Protein AF-A0ABD0RKB7-F1 (afdb_monomer_lite)

Radius of gyration: 65.82 Å; chains: 1; bounding box: 153×35×179 Å

pLDDT: mean 81.74, std 15.65, range [35.5, 97.81]

InterPro domains:
  IPR006703 AIG1-type guanine nucleotide-binding (G) domain [PF04548] (2-169)
  IPR006703 AIG1-type guanine nucleotide-binding (G) domain [PS51720] (1-165)
  IPR027417 P-loop containing nucleoside triphosphate hydrolase [G3DSA:3.40.50.300] (1-215)
  IPR027417 P-loop containing nucleoside triphosphate hydrolase [SSF52540] (2-176)
  IPR045058 GTPase GIMA/IAN/Toc [PTHR10903] (2-260)

Foldseek 3Di:
DAWPDQAWDWDWDDQPNDIDIDIDATLLPHPVDDPVSSLVRLVVSPVSQPQAALADELEDEPDDDDPSSLCVVVVCCLQLNLCNLLRYAYEYEPCVPDPDDVVVCQVVHDVSSVVSCVSSVVHYAYDYPVDPDSVSVVVNVVSSVVSCVVPVHRHSGPVSNVVSVVVNVVVVVVVVVVVVVVVVVVVVVVVVVVVVVVVVVVVVVVVVVVVVVVVVVVVVVVVVVVVVVVVVVVVVVVVVCVVPDPPPPPPPVVVVVVVVVVVVVVVVVVVVPDDDDDDDDPDDDDDDD

Secondary structure (DSSP, 8-state):
---S--S-EEEEEEETTEEEEEEE---TT-TTS-HHHHHHHHHHHHHHTTT--S-EEEEEESSSPPHHHHHHHHHHHHHH-GGGGGGEEEEEE-GGG-SS-HHHHHHHS-HHHHHHHHHTTT-EEEE-TTS--HHHHHHHHHHHHHHHHHTS-SS--HHHHHHHHHHHHHHHHHHHHHHHHHHHHHHHHHHHHHHHHHHHHHHHHHHHHHHHHHHHHHHHHHHHHHHHHHHHHHHHHHHHHHHTSPP----HHHHHHHHHHHHHHHHHHHHTTSS---SS---S-----

Structure (mmCIF, N/CA/C/O backbone):
data_AF-A0ABD0RKB7-F1
#
_entry.id   AF-A0ABD0RKB7-F1
#
loop_
_atom_site.group_PDB
_atom_site.id
_atom_site.type_symbol
_atom_site.label_atom_id
_atom_site.label_alt_id
_atom_site.label_comp_id
_atom_site.label_asym_id
_atom_site.label_entity_id
_atom_site.label_seq_id
_atom_site.pdbx_PDB_ins_code
_atom_site.Cartn_x
_atom_site.Cartn_y
_atom_site.Cartn_z
_atom_site.occupancy
_atom_site.B_iso_or_equiv
_atom_site.auth_seq_id
_atom_site.auth_comp_id
_atom_site.auth_asym_id
_atom_site.auth_atom_id
_atom_site.pdbx_PDB_model_num
ATOM 1 N N . MET A 1 1 ? 5.260 -14.186 -0.889 1.00 51.53 1 MET A N 1
ATOM 2 C CA . MET A 1 1 ? 6.125 -15.085 -1.712 1.00 51.53 1 MET A CA 1
ATOM 3 C C . MET A 1 1 ? 7.606 -14.846 -1.348 1.00 51.53 1 MET A C 1
ATOM 5 O O . MET A 1 1 ? 7.874 -13.798 -0.784 1.00 51.53 1 MET A O 1
ATOM 9 N N . LYS A 1 2 ? 8.577 -15.749 -1.605 1.00 59.69 2 LYS A N 1
ATOM 10 C CA . LYS A 1 2 ? 10.018 -15.445 -1.377 1.00 59.69 2 LYS A CA 1
ATOM 11 C C . LYS A 1 2 ? 10.639 -14.864 -2.651 1.00 59.69 2 LYS A C 1
ATOM 13 O O . LYS A 1 2 ? 10.645 -15.552 -3.669 1.00 59.69 2 LYS A O 1
ATOM 18 N N . SER A 1 3 ? 11.182 -13.649 -2.587 1.00 68.88 3 SER A N 1
ATOM 19 C CA . SER A 1 3 ? 11.921 -13.037 -3.697 1.00 68.88 3 SER A CA 1
ATOM 20 C C . SER A 1 3 ? 13.278 -13.723 -3.885 1.00 68.88 3 SER A C 1
ATOM 22 O O . SER A 1 3 ? 13.936 -14.085 -2.904 1.00 68.88 3 SER A O 1
ATOM 24 N N . VAL A 1 4 ? 13.701 -13.900 -5.142 1.00 79.12 4 VAL A N 1
ATOM 25 C CA . VAL A 1 4 ? 15.065 -14.347 -5.485 1.00 79.12 4 VAL A CA 1
ATOM 26 C C . VAL A 1 4 ? 16.049 -13.194 -5.284 1.00 79.12 4 VAL A C 1
ATOM 28 O O . VAL A 1 4 ? 17.103 -13.382 -4.677 1.00 79.12 4 VAL A O 1
ATOM 31 N N . THR A 1 5 ? 15.675 -11.992 -5.727 1.00 79.06 5 THR A N 1
ATOM 32 C CA . THR A 1 5 ? 16.423 -10.757 -5.477 1.00 79.06 5 THR A CA 1
ATOM 33 C C . THR A 1 5 ? 16.224 -10.344 -4.020 1.00 79.06 5 THR A C 1
ATOM 35 O O . THR A 1 5 ? 15.093 -10.123 -3.585 1.00 79.06 5 THR A O 1
ATOM 38 N N . LYS A 1 6 ? 17.317 -10.280 -3.252 1.00 79.88 6 LYS A N 1
ATOM 39 C CA . LYS A 1 6 ? 17.306 -9.913 -1.822 1.00 79.88 6 LYS A CA 1
ATOM 40 C C . LYS A 1 6 ? 17.756 -8.490 -1.541 1.00 79.88 6 LYS A C 1
ATOM 42 O O . LYS A 1 6 ? 17.408 -7.949 -0.504 1.00 79.88 6 LYS A O 1
ATOM 47 N N . THR A 1 7 ? 18.483 -7.890 -2.473 1.00 83.44 7 THR A N 1
ATOM 48 C CA . THR A 1 7 ? 18.951 -6.508 -2.389 1.00 83.44 7 THR A CA 1
ATOM 49 C C . THR A 1 7 ? 18.800 -5.830 -3.739 1.00 83.44 7 THR A C 1
ATOM 51 O O . THR A 1 7 ? 18.941 -6.506 -4.758 1.00 83.44 7 THR A O 1
ATOM 54 N N . CYS A 1 8 ? 18.590 -4.515 -3.762 1.00 88.12 8 CYS A N 1
ATOM 55 C CA . CYS A 1 8 ? 18.530 -3.766 -5.017 1.00 88.12 8 CYS A CA 1
ATOM 56 C C . CYS A 1 8 ? 19.832 -3.904 -5.827 1.00 88.12 8 CYS A C 1
ATOM 58 O O . CYS A 1 8 ? 20.928 -3.814 -5.266 1.00 88.12 8 CYS A O 1
ATOM 60 N N . GLN A 1 9 ? 19.714 -4.096 -7.141 1.00 91.12 9 GLN A N 1
ATOM 61 C CA . GLN A 1 9 ? 20.838 -4.250 -8.071 1.00 91.12 9 GLN A CA 1
ATOM 62 C C . GLN A 1 9 ? 20.701 -3.257 -9.219 1.00 91.12 9 GLN A C 1
ATOM 64 O O . GLN A 1 9 ? 19.612 -3.069 -9.749 1.00 91.12 9 GLN A O 1
ATOM 69 N N . ARG A 1 10 ? 21.803 -2.617 -9.615 1.00 93.62 10 ARG A N 1
ATOM 70 C CA . ARG A 1 10 ? 21.830 -1.641 -10.709 1.00 93.62 10 ARG A CA 1
ATOM 71 C C . ARG A 1 10 ? 22.677 -2.174 -11.849 1.00 93.62 10 ARG A C 1
ATOM 73 O O . ARG A 1 10 ? 23.855 -2.441 -11.651 1.00 93.62 10 ARG A O 1
ATOM 80 N N . GLU A 1 11 ? 22.109 -2.188 -13.046 1.00 95.31 11 GLU A N 1
ATOM 81 C CA . GLU A 1 11 ? 22.819 -2.532 -14.275 1.00 95.31 11 GLU A CA 1
ATOM 82 C C . GLU A 1 11 ? 22.633 -1.444 -15.329 1.00 95.31 11 GLU A C 1
ATOM 84 O O . GLU A 1 11 ? 21.607 -0.764 -15.375 1.00 95.31 11 GLU A O 1
ATOM 89 N N . THR A 1 12 ? 23.650 -1.236 -16.165 1.00 95.38 12 THR A N 1
ATOM 90 C CA . THR A 1 12 ? 23.607 -0.254 -17.258 1.00 95.38 12 THR A CA 1
ATOM 91 C C . THR A 1 12 ? 24.026 -0.912 -18.563 1.00 95.38 12 THR A C 1
ATOM 93 O O . THR A 1 12 ? 25.028 -1.617 -18.619 1.00 95.38 12 THR A O 1
ATOM 96 N N . GLY A 1 13 ? 23.265 -0.663 -19.624 1.00 93.94 13 GLY A N 1
ATOM 97 C CA . GLY A 1 13 ? 23.516 -1.204 -20.955 1.00 93.94 13 GLY A CA 1
ATOM 98 C C . GLY A 1 13 ? 23.088 -0.243 -22.055 1.00 93.94 13 GLY A C 1
ATOM 99 O O . GLY A 1 13 ? 22.546 0.828 -21.789 1.00 93.94 13 GLY A O 1
ATOM 100 N N . ASP A 1 14 ? 23.332 -0.637 -23.301 1.00 93.88 14 ASP A N 1
ATOM 101 C CA . ASP A 1 14 ? 22.814 0.057 -24.477 1.00 93.88 14 ASP A CA 1
ATOM 102 C C . ASP A 1 14 ? 21.564 -0.656 -24.997 1.00 93.88 14 ASP A C 1
ATOM 104 O O . ASP A 1 14 ? 21.570 -1.869 -25.224 1.00 93.88 14 ASP A O 1
ATOM 108 N N . ALA A 1 15 ? 20.497 0.109 -25.204 1.00 89.56 15 ALA A N 1
ATOM 109 C CA . ALA A 1 15 ? 19.300 -0.344 -25.885 1.00 89.56 15 ALA A CA 1
ATOM 110 C C . ALA A 1 15 ? 19.009 0.606 -27.048 1.00 89.56 15 ALA A C 1
ATOM 112 O O . ALA A 1 15 ? 18.549 1.728 -26.854 1.00 89.56 15 ALA A O 1
ATOM 113 N N . CYS A 1 16 ? 19.255 0.134 -28.270 1.00 86.75 16 CYS A N 1
ATOM 114 C CA . CYS A 1 16 ? 19.001 0.887 -29.503 1.00 86.75 16 CYS A CA 1
ATOM 115 C C . CYS A 1 16 ? 19.793 2.205 -29.594 1.00 86.75 16 CYS A C 1
ATOM 117 O O . CYS A 1 16 ? 19.253 3.217 -30.038 1.00 86.75 16 CYS A O 1
ATOM 119 N N . GLY A 1 17 ? 21.064 2.202 -29.172 1.00 89.19 17 GLY A N 1
ATOM 120 C CA . GLY A 1 17 ? 21.922 3.392 -29.180 1.00 89.19 17 GLY A CA 1
ATOM 121 C C . GLY A 1 17 ? 21.631 4.376 -28.044 1.00 89.19 17 GLY A C 1
ATOM 122 O O . GLY A 1 17 ? 22.136 5.500 -28.060 1.00 89.19 17 GLY A O 1
ATOM 123 N N . ARG A 1 18 ? 20.787 3.984 -27.081 1.00 90.81 18 ARG A N 1
ATOM 124 C CA . ARG A 1 18 ? 20.470 4.750 -25.878 1.00 90.81 18 ARG A CA 1
ATOM 125 C C . ARG A 1 18 ? 21.034 4.030 -24.649 1.00 90.81 18 ARG A C 1
ATOM 127 O O . ARG A 1 18 ? 20.661 2.879 -24.411 1.00 90.81 18 ARG A O 1
ATOM 134 N N . PRO A 1 19 ? 21.833 4.710 -23.810 1.00 94.19 19 PRO A N 1
ATOM 135 C CA . PRO A 1 19 ? 22.193 4.203 -22.493 1.00 94.19 19 PRO A CA 1
ATOM 136 C C . PRO A 1 19 ? 20.946 4.057 -21.616 1.00 94.19 19 PRO A C 1
ATOM 138 O O . PRO A 1 19 ? 20.188 5.012 -21.431 1.00 94.19 19 PRO A O 1
ATOM 141 N N . VAL A 1 20 ? 20.740 2.865 -21.068 1.00 94.94 20 VAL A N 1
ATOM 142 C CA . VAL A 1 20 ? 19.639 2.540 -20.162 1.00 94.94 20 VAL A CA 1
ATOM 143 C C . VAL A 1 20 ? 20.221 1.971 -18.880 1.00 94.94 20 VAL A C 1
ATOM 145 O O . VAL A 1 20 ? 21.045 1.059 -18.912 1.00 94.94 20 VAL A O 1
ATOM 148 N N . THR A 1 21 ? 19.763 2.500 -17.751 1.00 95.38 21 THR A N 1
ATOM 149 C CA . THR A 1 21 ? 20.036 1.949 -16.425 1.00 95.38 21 THR A CA 1
ATOM 150 C C . THR A 1 21 ? 18.758 1.323 -15.890 1.00 95.38 21 THR A C 1
ATOM 152 O O . THR A 1 21 ? 17.705 1.959 -15.912 1.00 95.38 21 THR A O 1
ATOM 155 N N . VAL A 1 22 ? 18.858 0.090 -15.405 1.00 95.25 22 VAL A N 1
ATOM 156 C CA . VAL A 1 22 ? 17.767 -0.628 -14.745 1.00 95.25 22 VAL A CA 1
ATOM 157 C C . VAL A 1 22 ? 18.183 -0.891 -13.306 1.00 95.25 22 VAL A C 1
ATOM 159 O O . VAL A 1 22 ? 19.307 -1.326 -13.053 1.00 95.25 22 VAL A O 1
ATOM 162 N N . VAL A 1 23 ? 17.278 -0.604 -12.374 1.00 93.19 23 VAL A N 1
ATOM 163 C CA . VAL A 1 23 ? 17.422 -0.970 -10.966 1.00 93.19 23 VAL A CA 1
ATOM 164 C C . VAL A 1 23 ? 16.410 -2.074 -10.685 1.00 93.19 23 VAL A C 1
ATOM 166 O O . VAL A 1 23 ? 15.208 -1.826 -10.731 1.00 93.19 23 VAL A O 1
ATOM 169 N N . ASP A 1 24 ? 16.901 -3.290 -10.459 1.00 91.19 24 ASP A N 1
ATOM 170 C CA . ASP A 1 24 ? 16.088 -4.415 -10.000 1.00 91.19 24 ASP A CA 1
ATOM 171 C C . ASP A 1 24 ? 15.918 -4.318 -8.485 1.00 91.19 24 ASP A C 1
ATOM 173 O O . ASP A 1 24 ? 16.889 -4.065 -7.764 1.00 91.19 24 ASP A O 1
ATOM 177 N N . THR A 1 25 ? 14.693 -4.497 -8.000 1.00 84.88 25 THR A N 1
ATOM 178 C CA . THR A 1 25 ? 14.357 -4.376 -6.580 1.00 84.88 25 THR A CA 1
ATOM 179 C C . THR A 1 25 ? 13.935 -5.729 -6.011 1.00 84.88 25 THR A C 1
ATOM 181 O O . THR A 1 25 ? 13.360 -6.562 -6.713 1.00 84.88 25 THR A O 1
ATOM 184 N N . PRO A 1 26 ? 14.189 -5.988 -4.719 1.00 79.88 26 PRO A N 1
ATOM 185 C CA . PRO A 1 26 ? 13.561 -7.103 -4.028 1.00 79.88 26 PRO A CA 1
ATOM 186 C C . PRO A 1 26 ? 12.040 -6.988 -4.108 1.00 79.88 26 PRO A C 1
ATOM 188 O O . PRO A 1 26 ? 11.493 -5.884 -4.166 1.00 79.88 26 PRO A O 1
ATOM 191 N N . GLY A 1 27 ? 11.345 -8.125 -4.059 1.00 71.31 27 GLY A N 1
ATOM 192 C CA . GLY A 1 27 ? 9.893 -8.121 -3.945 1.00 71.31 27 GLY A CA 1
ATOM 193 C C . GLY A 1 27 ? 9.456 -7.285 -2.742 1.00 71.31 27 GLY A C 1
ATOM 194 O O . GLY A 1 27 ? 9.750 -7.635 -1.603 1.00 71.31 27 GLY A O 1
ATOM 195 N N . LEU A 1 28 ? 8.729 -6.198 -2.995 1.00 63.41 28 LEU A N 1
ATOM 196 C CA . LEU A 1 28 ? 8.202 -5.312 -1.954 1.00 63.41 28 LEU A CA 1
ATOM 197 C C . LEU A 1 28 ? 7.211 -6.034 -1.003 1.00 63.41 28 LEU A C 1
ATOM 199 O O . LEU A 1 28 ? 6.997 -5.577 0.115 1.00 63.41 28 LEU A O 1
ATOM 203 N N . PHE A 1 29 ? 6.665 -7.182 -1.433 1.00 57.22 29 PHE A N 1
ATOM 204 C CA . PHE A 1 29 ? 5.821 -8.117 -0.662 1.00 57.22 29 PHE A CA 1
ATOM 205 C C . PHE A 1 29 ? 6.573 -9.371 -0.208 1.00 57.22 29 PHE A C 1
ATOM 207 O O . PHE A 1 29 ? 5.961 -10.403 0.087 1.00 57.22 29 PHE A O 1
ATOM 214 N N . ASP A 1 30 ? 7.908 -9.343 -0.194 1.00 63.66 30 ASP A N 1
ATOM 215 C CA . ASP A 1 30 ? 8.660 -10.464 0.348 1.00 63.66 30 ASP A CA 1
ATOM 216 C C . ASP A 1 30 ? 8.417 -10.543 1.859 1.00 63.66 30 ASP A C 1
ATOM 218 O O . ASP A 1 30 ? 9.038 -9.848 2.656 1.00 63.66 30 ASP A O 1
ATOM 222 N N . THR A 1 31 ? 7.522 -11.447 2.256 1.00 58.81 31 THR A N 1
ATOM 223 C CA . THR A 1 31 ? 7.177 -11.740 3.653 1.00 58.81 31 THR A CA 1
ATOM 224 C C . THR A 1 31 ? 8.365 -12.249 4.476 1.00 58.81 31 THR A C 1
ATOM 226 O O . THR A 1 31 ? 8.208 -12.524 5.662 1.00 58.81 31 THR A O 1
ATOM 229 N N . SER A 1 32 ? 9.530 -12.474 3.854 1.00 62.69 32 SER A N 1
ATOM 230 C CA . SER A 1 32 ? 10.777 -12.779 4.560 1.00 62.69 32 SER A CA 1
ATOM 231 C C . SER A 1 32 ? 11.575 -11.550 4.999 1.00 62.69 32 SER A C 1
ATOM 233 O O . SER A 1 32 ? 12.551 -11.747 5.717 1.00 62.69 32 SER A O 1
ATOM 235 N N . LEU A 1 33 ? 11.174 -10.334 4.606 1.00 64.81 33 LEU A N 1
ATOM 236 C CA . LEU A 1 33 ? 11.809 -9.082 5.023 1.00 64.81 33 LEU A CA 1
ATOM 237 C C . LEU A 1 33 ? 11.025 -8.409 6.158 1.00 64.81 33 LEU A C 1
ATOM 239 O O . LEU A 1 33 ? 9.792 -8.383 6.145 1.00 64.81 33 LEU A O 1
ATOM 243 N N . SER A 1 34 ? 11.735 -7.846 7.136 1.00 72.19 34 SER A N 1
ATOM 244 C CA . SER A 1 34 ? 11.151 -6.969 8.156 1.00 72.19 34 SER A CA 1
ATOM 245 C C . SER A 1 34 ? 10.783 -5.602 7.565 1.00 72.19 34 SER A C 1
ATOM 247 O O . SER A 1 34 ? 11.262 -5.210 6.498 1.00 72.19 34 SER A O 1
ATOM 249 N N . ASN A 1 35 ? 9.958 -4.829 8.278 1.00 69.81 35 ASN A N 1
ATOM 250 C CA . ASN A 1 35 ? 9.624 -3.464 7.861 1.00 69.81 35 ASN A CA 1
ATOM 251 C C . ASN A 1 35 ? 10.881 -2.587 7.734 1.00 69.81 35 ASN A C 1
ATOM 253 O O . ASN A 1 35 ? 10.981 -1.786 6.808 1.00 69.81 35 ASN A O 1
ATOM 257 N N . GLU A 1 36 ? 11.853 -2.750 8.632 1.00 74.50 36 GLU A N 1
ATOM 258 C CA . GLU A 1 36 ? 13.133 -2.038 8.597 1.00 74.50 36 GLU A CA 1
ATOM 259 C C . GLU A 1 36 ? 13.964 -2.422 7.369 1.00 74.50 36 GLU A C 1
ATOM 261 O O . GLU A 1 36 ? 14.534 -1.544 6.723 1.00 74.50 36 GLU A O 1
ATOM 266 N N . GLU A 1 37 ? 14.008 -3.707 7.015 1.00 76.94 37 GLU A N 1
ATOM 267 C CA . GLU A 1 37 ? 14.719 -4.186 5.825 1.00 76.94 37 GLU A CA 1
ATOM 268 C C . GLU A 1 37 ? 14.077 -3.644 4.541 1.00 76.94 37 GLU A C 1
ATOM 270 O O . GLU A 1 37 ? 14.781 -3.158 3.656 1.00 76.94 37 GLU A O 1
ATOM 275 N N . ILE A 1 38 ? 12.741 -3.620 4.468 1.00 75.00 38 ILE A N 1
ATOM 276 C CA . ILE A 1 38 ? 12.010 -3.009 3.347 1.00 75.00 38 ILE A CA 1
ATOM 277 C C . ILE A 1 38 ? 12.367 -1.521 3.218 1.00 75.00 38 ILE A C 1
ATOM 279 O O . ILE A 1 38 ? 12.662 -1.052 2.119 1.00 75.00 38 ILE A O 1
ATOM 283 N N . GLN A 1 39 ? 12.402 -0.772 4.326 1.00 74.00 39 GLN A N 1
ATOM 284 C CA . GLN A 1 39 ? 12.785 0.647 4.312 1.00 74.00 39 GLN A CA 1
ATOM 285 C C . GLN A 1 39 ? 14.237 0.859 3.857 1.00 74.00 39 GLN A C 1
ATOM 287 O O . GLN A 1 39 ? 14.514 1.793 3.104 1.00 74.00 39 GLN A O 1
ATOM 292 N N . GLN A 1 40 ? 15.166 -0.009 4.263 1.00 81.19 40 GLN A N 1
ATOM 293 C CA . GLN A 1 40 ? 16.560 0.061 3.815 1.00 81.19 40 GLN A CA 1
ATOM 294 C C . GLN A 1 40 ? 16.696 -0.195 2.310 1.00 81.19 40 GLN A C 1
ATOM 296 O O . GLN A 1 40 ? 17.437 0.519 1.632 1.00 81.19 40 GLN A O 1
ATOM 301 N N . GLU A 1 41 ? 15.969 -1.174 1.766 1.00 83.44 41 GLU A N 1
ATOM 302 C CA . GLU A 1 41 ? 15.975 -1.438 0.323 1.00 83.44 41 GLU A CA 1
ATOM 303 C C . GLU A 1 41 ? 15.341 -0.300 -0.472 1.00 83.44 41 GLU A C 1
ATOM 305 O O . GLU A 1 41 ? 15.841 0.050 -1.539 1.00 83.44 41 GLU A O 1
ATOM 310 N N . ILE A 1 42 ? 14.300 0.340 0.063 1.00 78.62 42 ILE A N 1
ATOM 311 C CA . ILE A 1 42 ? 13.728 1.553 -0.526 1.00 78.62 42 ILE A CA 1
ATOM 312 C C . ILE A 1 42 ? 14.790 2.652 -0.615 1.00 78.62 42 ILE A C 1
ATOM 314 O O . ILE A 1 42 ? 14.995 3.203 -1.696 1.00 78.62 42 ILE A O 1
ATOM 318 N N . MET A 1 43 ? 15.499 2.952 0.480 1.00 79.06 43 MET A N 1
ATOM 319 C CA . MET A 1 43 ? 16.559 3.970 0.474 1.00 79.06 43 MET A CA 1
ATOM 320 C C . MET A 1 43 ? 17.650 3.628 -0.543 1.00 79.06 43 MET A C 1
ATOM 322 O O . MET A 1 43 ? 18.032 4.476 -1.349 1.00 79.06 43 MET A O 1
ATOM 326 N N . ARG A 1 44 ? 18.079 2.362 -0.587 1.00 85.81 44 ARG A N 1
ATOM 327 C CA . ARG A 1 44 ? 19.059 1.897 -1.573 1.00 85.81 44 ARG A CA 1
ATOM 328 C C . ARG A 1 44 ? 18.553 2.052 -3.006 1.00 85.81 44 ARG A C 1
ATOM 330 O O . ARG A 1 44 ? 19.307 2.481 -3.873 1.00 85.81 44 ARG A O 1
ATOM 337 N N . CYS A 1 45 ? 17.289 1.732 -3.275 1.00 85.69 45 CYS A N 1
ATOM 338 C CA . CYS A 1 45 ? 16.681 1.914 -4.590 1.00 85.69 45 CYS A CA 1
ATOM 339 C C . CYS A 1 45 ? 16.724 3.386 -5.025 1.00 85.69 45 CYS A C 1
ATOM 341 O O . CYS A 1 45 ? 17.041 3.670 -6.181 1.00 85.69 45 CYS A O 1
ATOM 343 N N . ILE A 1 46 ? 16.441 4.318 -4.110 1.00 81.75 46 ILE A N 1
ATOM 344 C CA . ILE A 1 46 ? 16.500 5.764 -4.371 1.00 81.75 46 ILE A CA 1
ATOM 345 C C . ILE A 1 46 ? 17.932 6.179 -4.723 1.00 81.75 46 ILE A C 1
ATOM 347 O O . ILE A 1 46 ? 18.151 6.806 -5.759 1.00 81.75 46 ILE A O 1
ATOM 351 N N . GLU A 1 47 ? 18.911 5.765 -3.915 1.00 85.31 47 GLU A N 1
ATOM 352 C CA . GLU A 1 47 ? 20.331 6.057 -4.143 1.00 85.31 47 GLU A CA 1
ATOM 353 C C . GLU A 1 47 ? 20.825 5.516 -5.492 1.00 85.31 47 GLU A C 1
ATOM 355 O O . GLU A 1 47 ? 21.469 6.230 -6.263 1.00 85.31 47 GLU A O 1
ATOM 360 N N . LEU A 1 48 ? 20.483 4.265 -5.817 1.00 90.00 48 LEU A N 1
ATOM 361 C CA . LEU A 1 48 ? 20.870 3.633 -7.079 1.00 90.00 48 LEU A CA 1
ATOM 362 C C . LEU A 1 48 ? 20.206 4.288 -8.295 1.00 90.00 48 LEU A C 1
ATOM 364 O O . LEU A 1 48 ? 20.777 4.241 -9.389 1.00 90.00 48 LEU A O 1
ATOM 368 N N . SER A 1 49 ? 19.041 4.908 -8.100 1.00 87.94 49 SER A N 1
ATOM 369 C CA . SER A 1 49 ? 18.261 5.562 -9.152 1.00 87.94 49 SER A CA 1
ATOM 370 C C . SER A 1 49 ? 18.633 7.030 -9.375 1.00 87.94 49 SER A C 1
ATOM 372 O O . SER A 1 49 ? 18.075 7.641 -10.284 1.00 87.94 49 SER A O 1
ATOM 374 N N . ALA A 1 50 ? 19.550 7.611 -8.591 1.00 86.19 50 ALA A N 1
ATOM 375 C CA . ALA A 1 50 ? 19.921 9.025 -8.686 1.00 86.19 50 ALA A CA 1
ATOM 376 C C . ALA A 1 50 ? 20.350 9.435 -10.118 1.00 86.19 50 ALA A C 1
ATOM 378 O O . ALA A 1 50 ? 21.098 8.695 -10.771 1.00 86.19 50 ALA A O 1
ATOM 379 N N . PRO A 1 51 ? 19.914 10.610 -10.629 1.00 87.62 51 PRO A N 1
ATOM 380 C CA . PRO A 1 51 ? 19.167 11.686 -9.948 1.00 87.62 51 PRO A CA 1
ATOM 381 C C . PRO A 1 51 ? 17.653 11.429 -9.797 1.00 87.62 51 PRO A C 1
ATOM 383 O O . PRO A 1 51 ? 16.920 12.284 -9.302 1.00 87.62 51 PRO A O 1
ATOM 386 N N . GLY A 1 52 ? 17.181 10.277 -10.268 1.00 88.75 52 GLY A N 1
ATOM 387 C CA . GLY A 1 52 ? 15.804 9.829 -10.161 1.00 88.75 52 GLY A CA 1
ATOM 388 C C . GLY A 1 52 ? 15.387 8.933 -11.332 1.00 88.75 52 GLY A C 1
ATOM 389 O O . GLY A 1 52 ? 15.920 9.069 -12.438 1.00 88.75 52 GLY A O 1
ATOM 390 N N . PRO A 1 53 ? 14.419 8.023 -11.137 1.00 91.38 53 PRO A N 1
ATOM 391 C CA . PRO A 1 53 ? 13.941 7.162 -12.207 1.00 91.38 53 PRO A CA 1
ATOM 392 C C . PRO A 1 53 ? 13.105 7.950 -13.221 1.00 91.38 53 PRO A C 1
ATOM 394 O O . PRO A 1 53 ? 12.311 8.825 -12.873 1.00 91.38 53 PRO A O 1
ATOM 397 N N . HIS A 1 54 ? 13.251 7.602 -14.499 1.00 92.31 54 HIS A N 1
ATOM 398 C CA . HIS A 1 54 ? 12.378 8.114 -15.560 1.00 92.31 54 HIS A CA 1
ATOM 399 C C . HIS A 1 54 ? 11.010 7.426 -15.528 1.00 92.31 54 HIS A C 1
ATOM 401 O O . HIS A 1 54 ? 9.991 8.049 -15.804 1.00 92.31 54 HIS A O 1
ATOM 407 N N . VAL A 1 55 ? 10.995 6.140 -15.179 1.00 92.94 55 VAL A N 1
ATOM 408 C CA . VAL A 1 55 ? 9.795 5.313 -15.099 1.00 92.94 55 VAL A CA 1
ATOM 409 C C . VAL A 1 55 ? 9.958 4.285 -13.981 1.00 92.94 55 VAL A C 1
ATOM 411 O O . VAL A 1 55 ? 11.042 3.730 -13.799 1.00 92.94 55 VAL A O 1
ATOM 414 N N . PHE A 1 56 ? 8.877 4.014 -13.261 1.00 91.31 56 PHE A N 1
ATOM 415 C CA . PHE A 1 56 ? 8.705 2.836 -12.423 1.00 91.31 56 PHE A CA 1
ATOM 416 C C . PHE A 1 56 ? 7.936 1.785 -13.226 1.00 91.31 56 PHE A C 1
ATOM 418 O O . PHE A 1 56 ? 6.852 2.062 -13.742 1.00 91.31 56 PHE A O 1
ATOM 425 N N . LEU A 1 57 ? 8.488 0.580 -13.352 1.00 93.12 57 LEU A N 1
ATOM 426 C CA . LEU A 1 57 ? 7.818 -0.525 -14.036 1.00 93.12 57 LEU A CA 1
ATOM 427 C C . LEU A 1 57 ? 7.162 -1.433 -13.000 1.00 93.12 57 LEU A C 1
ATOM 429 O O . LEU A 1 57 ? 7.849 -2.113 -12.242 1.00 93.12 57 LEU A O 1
ATOM 433 N N . LEU A 1 58 ? 5.830 -1.446 -12.979 1.00 91.06 58 LEU A N 1
ATOM 434 C CA . LEU A 1 58 ? 5.062 -2.376 -12.160 1.00 91.06 58 LEU A CA 1
ATOM 435 C C . LEU A 1 58 ? 4.884 -3.685 -12.930 1.00 91.06 58 LEU A C 1
ATOM 437 O O . LEU A 1 58 ? 4.051 -3.770 -13.831 1.00 91.06 58 LEU A O 1
ATOM 441 N N . VAL A 1 59 ? 5.701 -4.684 -12.601 1.00 89.69 59 VAL A N 1
ATOM 442 C CA . VAL A 1 59 ? 5.744 -5.961 -13.321 1.00 89.69 59 VAL A CA 1
ATOM 443 C C . VAL A 1 59 ? 4.652 -6.900 -12.811 1.00 89.69 59 VAL A C 1
ATOM 445 O O . VAL A 1 59 ? 4.669 -7.286 -11.647 1.00 89.69 59 VAL A O 1
ATOM 448 N N . ILE A 1 60 ? 3.729 -7.285 -13.691 1.00 89.00 60 ILE A N 1
ATOM 449 C CA . ILE A 1 60 ? 2.591 -8.170 -13.391 1.00 89.00 60 ILE A CA 1
ATOM 450 C C . ILE A 1 60 ? 2.601 -9.335 -14.375 1.00 89.00 60 ILE A C 1
ATOM 452 O O . ILE A 1 60 ? 2.936 -9.167 -15.548 1.00 89.00 60 ILE A O 1
ATOM 456 N N . ALA A 1 61 ? 2.272 -10.543 -13.928 1.00 88.62 61 ALA A N 1
ATOM 457 C CA . ALA A 1 61 ? 2.142 -11.678 -14.838 1.00 88.62 61 ALA A CA 1
ATOM 458 C C . ALA A 1 61 ? 0.730 -11.727 -15.436 1.00 88.62 61 ALA A C 1
ATOM 460 O O . ALA A 1 61 ? -0.253 -11.535 -14.730 1.00 88.62 61 ALA A O 1
ATOM 461 N N . VAL A 1 62 ? 0.613 -12.034 -16.730 1.00 88.56 62 VAL A N 1
ATOM 462 C CA . VAL A 1 62 ? -0.685 -12.387 -17.325 1.00 88.56 62 VAL A CA 1
ATOM 463 C C . VAL A 1 62 ? -1.235 -13.629 -16.618 1.00 88.56 62 VAL A C 1
ATOM 465 O O . VAL A 1 62 ? -0.533 -14.642 -16.486 1.00 88.56 62 VAL A O 1
ATOM 468 N N . GLY A 1 63 ? -2.490 -13.545 -16.175 1.00 85.12 63 GLY A N 1
ATOM 469 C CA . GLY A 1 63 ? -3.169 -14.579 -15.403 1.00 85.12 63 GLY A CA 1
ATOM 470 C C . GLY A 1 63 ? -3.935 -14.021 -14.196 1.00 85.12 63 GLY A C 1
ATOM 471 O O . GLY A 1 63 ? -4.199 -12.821 -14.125 1.00 85.12 63 GLY A O 1
ATOM 472 N N . PRO A 1 64 ? -4.321 -14.890 -13.242 1.00 81.00 64 PRO A N 1
ATOM 473 C CA . PRO A 1 64 ? -5.087 -14.483 -12.069 1.00 81.00 64 PRO A CA 1
ATOM 474 C C . PRO A 1 64 ? -4.364 -13.412 -11.251 1.00 81.00 64 PRO A C 1
ATOM 476 O O . PRO A 1 64 ? -3.244 -13.637 -10.794 1.00 81.00 64 PRO A O 1
ATOM 479 N N . PHE A 1 65 ? -5.038 -12.281 -11.036 1.00 80.12 65 PHE A N 1
ATOM 480 C CA . PHE A 1 65 ? -4.484 -11.149 -10.304 1.00 80.12 65 PHE A CA 1
ATOM 481 C C . PHE A 1 65 ? -4.452 -11.435 -8.801 1.00 80.12 65 PHE A C 1
ATOM 483 O O . PHE A 1 65 ? -5.476 -11.706 -8.165 1.00 80.12 65 PHE A O 1
ATOM 490 N N . THR A 1 66 ? -3.257 -11.403 -8.228 1.00 79.44 66 THR A N 1
ATOM 491 C CA . THR A 1 66 ? -3.007 -11.758 -6.833 1.00 79.44 66 THR A CA 1
ATOM 492 C C . THR A 1 66 ? -3.238 -10.575 -5.897 1.00 79.44 66 THR A C 1
ATOM 494 O O . THR A 1 66 ? -3.227 -9.410 -6.296 1.00 79.44 66 THR A O 1
ATOM 497 N N . GLN A 1 67 ? -3.433 -10.868 -4.609 1.00 78.00 67 GLN A N 1
ATOM 498 C CA . GLN A 1 67 ? -3.552 -9.825 -3.591 1.00 78.00 67 GLN A CA 1
ATOM 499 C C . GLN A 1 67 ? -2.264 -8.986 -3.475 1.00 78.00 67 GLN A C 1
ATOM 501 O O . GLN A 1 67 ? -2.346 -7.771 -3.324 1.00 78.00 67 GLN A O 1
ATOM 506 N N . GLU A 1 68 ? -1.090 -9.613 -3.623 1.00 74.19 68 GLU A N 1
ATOM 507 C CA . GLU A 1 68 ? 0.209 -8.922 -3.620 1.00 74.19 68 GLU A CA 1
ATOM 508 C C . GLU A 1 68 ? 0.265 -7.857 -4.740 1.00 74.19 68 GLU A C 1
ATOM 510 O O . GLU A 1 68 ? 0.638 -6.706 -4.505 1.00 74.19 68 GLU A O 1
ATOM 515 N N . GLU A 1 69 ? -0.196 -8.186 -5.952 1.00 76.50 69 GLU A N 1
ATOM 516 C CA . GLU A 1 69 ? -0.215 -7.237 -7.074 1.00 76.50 69 GLU A CA 1
ATOM 517 C C . GLU A 1 69 ? -1.217 -6.083 -6.857 1.00 76.50 69 GLU A C 1
ATOM 519 O O . GLU A 1 69 ? -0.913 -4.937 -7.201 1.00 76.50 69 GLU A O 1
ATOM 524 N N . LYS A 1 70 ? -2.372 -6.343 -6.217 1.00 76.19 70 LYS A N 1
ATOM 525 C CA . LYS A 1 70 ? -3.356 -5.305 -5.830 1.00 76.19 70 LYS A CA 1
ATOM 526 C C . LYS A 1 70 ? -2.771 -4.286 -4.855 1.00 76.19 70 LYS A C 1
ATOM 528 O O . LYS A 1 70 ? -3.051 -3.092 -4.949 1.00 76.19 70 LYS A O 1
ATOM 533 N N . GLU A 1 71 ? -1.958 -4.754 -3.919 1.00 77.12 71 GLU A N 1
ATOM 534 C CA . GLU A 1 71 ? -1.356 -3.913 -2.887 1.00 77.12 71 GLU A CA 1
ATOM 535 C C . GLU A 1 71 ? -0.106 -3.179 -3.393 1.00 77.12 71 GLU A C 1
ATOM 537 O O . GLU A 1 71 ? 0.261 -2.136 -2.848 1.00 77.12 71 GLU A O 1
ATOM 542 N N . THR A 1 72 ? 0.535 -3.667 -4.464 1.00 75.06 72 THR A N 1
ATOM 543 C CA . THR A 1 72 ? 1.817 -3.123 -4.943 1.00 75.06 72 THR A CA 1
ATOM 544 C C . THR A 1 72 ? 1.737 -1.665 -5.353 1.00 75.06 72 THR A C 1
ATOM 546 O O . THR A 1 72 ? 2.621 -0.884 -4.997 1.00 75.06 72 THR A O 1
ATOM 549 N N . LEU A 1 73 ? 0.672 -1.252 -6.043 1.00 74.88 73 LEU A N 1
ATOM 550 C CA . LEU A 1 73 ? 0.536 0.157 -6.402 1.00 74.88 73 LEU A CA 1
ATOM 551 C C . LEU A 1 73 ? 0.354 1.035 -5.160 1.00 74.88 73 LEU A C 1
ATOM 553 O O . LEU A 1 73 ? 0.947 2.106 -5.085 1.00 74.88 73 LEU A O 1
ATOM 557 N N . GLN A 1 74 ? -0.406 0.574 -4.164 1.00 78.19 74 GLN A N 1
ATOM 558 C CA . GLN A 1 74 ? -0.560 1.307 -2.903 1.00 78.19 74 GLN A CA 1
ATOM 559 C C . GLN A 1 74 ? 0.772 1.432 -2.166 1.00 78.19 74 GLN A C 1
ATOM 561 O O . GLN A 1 74 ? 1.080 2.491 -1.626 1.00 78.19 74 GLN A O 1
ATOM 566 N N . LEU A 1 75 ? 1.602 0.392 -2.207 1.00 76.12 75 LEU A N 1
ATOM 567 C CA . LEU A 1 75 ? 2.935 0.426 -1.626 1.00 76.12 75 LEU A CA 1
ATOM 568 C C . LEU A 1 75 ? 3.860 1.396 -2.370 1.00 76.12 75 LEU A C 1
ATOM 570 O O . LEU A 1 75 ? 4.547 2.182 -1.727 1.00 76.12 75 LEU A O 1
ATOM 574 N N . ILE A 1 76 ? 3.820 1.432 -3.705 1.00 78.25 76 ILE A N 1
ATOM 575 C CA . ILE A 1 76 ? 4.540 2.441 -4.499 1.00 78.25 76 ILE A CA 1
ATOM 576 C C . ILE A 1 76 ? 4.076 3.855 -4.121 1.00 78.25 76 ILE A C 1
ATOM 578 O O . ILE A 1 76 ? 4.918 4.717 -3.884 1.00 78.25 76 ILE A O 1
ATOM 582 N N . LYS A 1 77 ? 2.763 4.095 -3.995 1.00 80.75 77 LYS A N 1
ATOM 583 C CA . LYS A 1 77 ? 2.198 5.394 -3.574 1.00 80.75 77 LYS A CA 1
ATOM 584 C C . LYS A 1 77 ? 2.605 5.768 -2.146 1.00 80.75 77 LYS A C 1
ATOM 586 O O . LYS A 1 77 ? 2.857 6.935 -1.863 1.00 80.75 77 LYS A O 1
ATOM 591 N N . MET A 1 78 ? 2.659 4.799 -1.236 1.00 76.06 78 MET A N 1
ATOM 592 C CA . MET A 1 78 ? 3.034 5.021 0.160 1.00 76.06 78 MET A CA 1
ATOM 593 C C . MET A 1 78 ? 4.531 5.319 0.298 1.00 76.06 78 MET A C 1
ATOM 595 O O . MET A 1 78 ? 4.916 6.209 1.051 1.00 76.06 78 MET A O 1
ATOM 599 N N . THR A 1 79 ? 5.359 4.601 -0.455 1.00 73.88 79 THR A N 1
ATOM 600 C CA . THR A 1 79 ? 6.819 4.695 -0.414 1.00 73.88 79 THR A CA 1
ATOM 601 C C . THR A 1 79 ? 7.350 5.894 -1.192 1.00 73.88 79 THR A C 1
ATOM 603 O O . THR A 1 79 ? 8.160 6.671 -0.692 1.00 73.88 79 THR A O 1
ATOM 606 N N . PHE A 1 80 ? 6.894 6.049 -2.431 1.00 77.81 80 PHE A N 1
ATOM 607 C CA . PHE A 1 80 ? 7.359 7.069 -3.364 1.00 77.81 80 PHE A CA 1
ATOM 608 C C . PHE A 1 80 ? 6.346 8.204 -3.520 1.00 77.81 80 PHE A C 1
ATOM 610 O O . PHE A 1 80 ? 6.510 9.052 -4.380 1.00 77.81 80 PHE A O 1
ATOM 617 N N . GLY A 1 81 ? 5.313 8.279 -2.681 1.00 81.94 81 GLY A N 1
ATOM 618 C CA . GLY A 1 81 ? 4.327 9.359 -2.704 1.00 81.94 81 GLY A CA 1
ATOM 619 C C . GLY A 1 81 ? 3.316 9.239 -3.849 1.00 81.94 81 GLY A C 1
ATOM 620 O O . GLY A 1 81 ? 3.540 8.576 -4.859 1.00 81.94 81 GLY A O 1
ATOM 621 N N . GLN A 1 82 ? 2.188 9.945 -3.728 1.00 82.69 82 GLN A N 1
ATOM 622 C CA . GLN A 1 82 ? 1.102 9.891 -4.726 1.00 82.69 82 GLN A CA 1
ATOM 623 C C . GLN A 1 82 ? 1.548 10.319 -6.133 1.00 82.69 82 GLN A C 1
ATOM 625 O O . GLN A 1 82 ? 1.025 9.845 -7.137 1.00 82.69 82 GLN A O 1
ATOM 630 N N . LYS A 1 83 ? 2.559 11.190 -6.230 1.00 85.50 83 LYS A N 1
ATOM 631 C CA . LYS A 1 83 ? 3.094 11.629 -7.524 1.00 85.50 83 LYS A CA 1
ATOM 632 C C . LYS A 1 83 ? 3.797 10.504 -8.288 1.00 85.50 83 LYS A C 1
ATOM 634 O O . LYS A 1 83 ? 3.953 10.642 -9.498 1.00 85.50 83 LYS A O 1
ATOM 639 N N . ALA A 1 84 ? 4.203 9.415 -7.629 1.00 86.00 84 ALA A N 1
ATOM 640 C CA . ALA A 1 84 ? 4.850 8.282 -8.285 1.00 86.00 84 ALA A CA 1
ATOM 641 C C . ALA A 1 84 ? 3.949 7.620 -9.334 1.00 86.00 84 ALA A C 1
ATOM 643 O O . ALA A 1 84 ? 4.458 7.137 -10.337 1.00 86.00 84 ALA A O 1
ATOM 644 N N . GLU A 1 85 ? 2.622 7.677 -9.174 1.00 87.31 85 GLU A N 1
ATOM 645 C CA . GLU A 1 85 ? 1.660 7.142 -10.149 1.00 87.31 85 GLU A CA 1
ATOM 646 C C . GLU A 1 85 ? 1.886 7.705 -11.550 1.00 87.31 85 GLU A C 1
ATOM 648 O O . GLU A 1 85 ? 1.905 6.956 -12.526 1.00 87.31 85 GLU A O 1
ATOM 653 N N . ALA A 1 86 ? 2.158 9.012 -11.648 1.00 87.62 86 ALA A N 1
ATOM 654 C CA . ALA A 1 86 ? 2.452 9.695 -12.907 1.00 87.62 86 ALA A CA 1
ATOM 655 C C . ALA A 1 86 ? 3.744 9.198 -13.578 1.00 87.62 86 ALA A C 1
ATOM 657 O O . ALA A 1 86 ? 3.924 9.411 -14.775 1.00 87.62 86 ALA A O 1
ATOM 658 N N . TYR A 1 87 ? 4.611 8.522 -12.819 1.00 90.62 87 TYR A N 1
ATOM 659 C CA . TYR A 1 87 ? 5.874 7.939 -13.263 1.00 90.62 87 TYR A CA 1
ATOM 660 C C . TYR A 1 87 ? 5.812 6.411 -13.373 1.00 90.62 87 TYR A C 1
ATOM 662 O O . TYR A 1 87 ? 6.808 5.794 -13.735 1.00 90.62 87 TYR A O 1
ATOM 670 N N . THR A 1 88 ? 4.660 5.792 -13.116 1.00 91.31 88 THR A N 1
ATOM 671 C CA . THR A 1 88 ? 4.488 4.337 -13.173 1.00 91.31 88 THR A CA 1
ATOM 672 C C . THR A 1 88 ? 3.874 3.894 -14.500 1.00 91.31 88 THR A C 1
ATOM 674 O O . THR A 1 88 ? 2.979 4.549 -15.048 1.00 91.31 88 THR A O 1
ATOM 677 N N . MET A 1 89 ? 4.356 2.761 -15.009 1.00 94.38 89 MET A N 1
ATOM 678 C CA . MET A 1 89 ? 3.794 2.024 -16.138 1.00 94.38 89 MET A CA 1
ATOM 679 C C . MET A 1 89 ? 3.665 0.547 -15.763 1.00 94.38 89 MET A C 1
ATOM 681 O O . MET A 1 89 ? 4.592 -0.041 -15.205 1.00 94.38 89 MET A O 1
ATOM 685 N N . VAL A 1 90 ? 2.529 -0.061 -16.098 1.00 93.88 90 VAL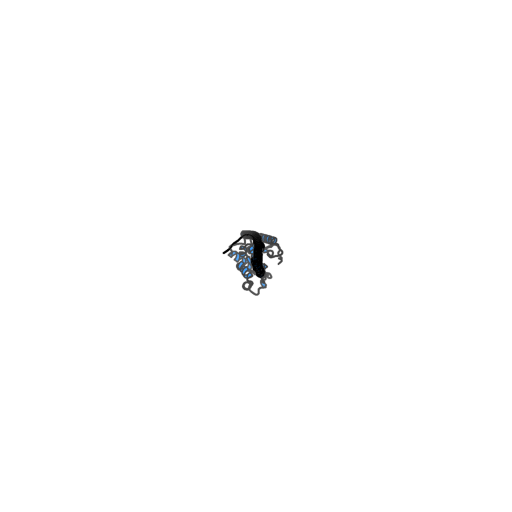 A N 1
ATOM 686 C CA . VAL A 1 90 ? 2.312 -1.496 -15.885 1.00 93.88 90 VAL A CA 1
ATOM 687 C C . VAL A 1 90 ? 3.037 -2.295 -16.970 1.00 93.88 90 VAL A C 1
ATOM 689 O O . VAL A 1 90 ? 2.837 -2.057 -18.160 1.00 93.88 90 VAL A O 1
ATOM 692 N N . LEU A 1 91 ? 3.876 -3.254 -16.586 1.00 95.25 91 LEU A N 1
ATOM 693 C CA . LEU A 1 91 ? 4.550 -4.168 -17.504 1.00 95.25 91 LEU A CA 1
ATOM 694 C C . LEU A 1 91 ? 4.001 -5.583 -17.314 1.00 95.25 91 LEU A C 1
ATOM 696 O O . LEU A 1 91 ? 4.362 -6.282 -16.369 1.00 95.25 91 LEU A O 1
ATOM 700 N N . PHE A 1 92 ? 3.155 -6.018 -18.240 1.00 93.94 92 PHE A N 1
ATOM 701 C CA . PHE A 1 92 ? 2.669 -7.388 -18.282 1.00 93.94 92 PHE A CA 1
ATOM 702 C C . PHE A 1 92 ? 3.765 -8.326 -18.780 1.00 93.94 92 PHE A C 1
ATOM 704 O O . PHE A 1 92 ? 4.409 -8.067 -19.791 1.00 93.94 92 PHE A O 1
ATOM 711 N N . THR A 1 93 ? 3.965 -9.438 -18.090 1.00 91.81 93 THR A N 1
ATOM 712 C CA . THR A 1 93 ? 4.872 -10.518 -18.489 1.00 91.81 93 THR A CA 1
ATOM 713 C C . THR A 1 93 ? 4.080 -11.771 -18.818 1.00 91.81 93 THR A C 1
ATOM 715 O O . THR A 1 93 ? 2.918 -11.893 -18.438 1.00 91.81 93 THR A O 1
ATOM 718 N N . ARG A 1 94 ? 4.719 -12.733 -19.494 1.00 89.19 94 ARG A N 1
ATOM 719 C CA . ARG A 1 94 ? 4.048 -13.935 -20.022 1.00 89.19 94 ARG A CA 1
ATOM 720 C C . ARG A 1 94 ? 2.975 -13.586 -21.055 1.00 89.19 94 ARG A C 1
ATOM 722 O O . ARG A 1 94 ? 1.918 -14.205 -21.090 1.00 89.19 94 ARG A O 1
ATOM 729 N N . GLY A 1 95 ? 3.251 -12.588 -21.899 1.00 83.44 95 GLY A N 1
ATOM 730 C CA . GLY A 1 95 ? 2.349 -12.213 -22.991 1.00 83.44 95 GLY A CA 1
ATOM 731 C C . GLY A 1 95 ? 2.065 -13.354 -23.975 1.00 83.44 95 GLY A C 1
ATOM 732 O O . GLY A 1 95 ? 1.062 -13.311 -24.669 1.00 83.44 95 GLY A O 1
ATOM 733 N N . ASP A 1 96 ? 2.895 -14.401 -24.000 1.00 86.81 96 ASP A N 1
ATOM 734 C CA . ASP A 1 96 ? 2.643 -15.639 -24.745 1.00 86.81 96 ASP A CA 1
ATOM 735 C C . ASP A 1 96 ? 1.457 -16.463 -24.232 1.00 86.81 96 ASP A C 1
ATOM 737 O O . ASP A 1 96 ? 1.026 -17.379 -24.924 1.00 86.81 96 ASP A O 1
ATOM 741 N N . ASN A 1 97 ? 0.940 -16.156 -23.042 1.00 85.69 97 ASN A N 1
ATOM 742 C CA . ASN A 1 97 ? -0.255 -16.790 -22.491 1.00 85.69 97 ASN A CA 1
ATOM 743 C C . ASN A 1 97 ? -1.559 -16.090 -22.916 1.00 85.69 97 ASN A C 1
ATOM 745 O O . ASN A 1 97 ? -2.626 -16.516 -22.481 1.00 85.69 97 ASN A O 1
ATOM 749 N N . LEU A 1 98 ? -1.485 -14.996 -23.679 1.00 86.19 98 LEU A N 1
ATOM 750 C CA . LEU A 1 98 ? -2.663 -14.302 -24.190 1.00 86.19 98 LEU A CA 1
ATOM 751 C C . LEU A 1 98 ? -3.114 -14.951 -25.502 1.00 86.19 98 LEU A C 1
ATOM 753 O O . LEU A 1 98 ? -2.351 -14.995 -26.466 1.00 86.19 98 LEU A O 1
ATOM 757 N N . ASP A 1 99 ? -4.368 -15.397 -25.545 1.00 85.25 99 ASP A N 1
ATOM 758 C CA . ASP A 1 99 ? -5.034 -15.828 -26.783 1.00 85.25 99 ASP A CA 1
ATOM 759 C C . ASP A 1 99 ? -5.636 -14.635 -27.564 1.00 85.25 99 ASP A C 1
ATOM 761 O O . ASP A 1 99 ? -6.115 -14.785 -28.689 1.00 85.25 99 ASP A O 1
ATOM 765 N N . GLU A 1 100 ? -5.601 -13.442 -26.967 1.00 87.81 100 GLU A N 1
ATOM 766 C CA . GLU A 1 100 ? -6.192 -12.189 -27.446 1.00 87.81 100 GLU A CA 1
ATOM 767 C C . GLU A 1 100 ? -5.203 -11.012 -27.345 1.00 87.81 100 GLU A C 1
ATOM 769 O O . GLU A 1 100 ? -4.047 -11.176 -26.944 1.00 87.81 100 GLU A O 1
ATOM 774 N N . SER A 1 101 ? -5.631 -9.804 -27.734 1.00 91.44 101 SER A N 1
ATOM 775 C CA . SER A 1 101 ? -4.812 -8.606 -27.525 1.00 91.44 101 SER A CA 1
ATOM 776 C C . SER A 1 101 ? -4.714 -8.267 -26.033 1.00 91.44 101 SER A C 1
ATOM 778 O O . SER A 1 101 ? -5.614 -8.569 -25.251 1.00 91.44 101 SER A O 1
ATOM 780 N N . ILE A 1 102 ? -3.627 -7.612 -25.610 1.00 92.06 102 ILE A N 1
ATOM 781 C CA . ILE A 1 102 ? -3.512 -7.179 -24.210 1.00 92.06 102 ILE A CA 1
ATOM 782 C C . ILE A 1 102 ? -4.622 -6.174 -23.859 1.00 92.06 102 ILE A C 1
ATOM 784 O O . ILE A 1 102 ? -5.100 -6.154 -22.730 1.00 92.06 102 ILE A O 1
ATOM 788 N N . GLU A 1 103 ? -5.059 -5.370 -24.829 1.00 93.12 103 GLU A N 1
ATOM 789 C CA . GLU A 1 103 ? -6.172 -4.437 -24.697 1.00 93.12 103 GLU A CA 1
ATOM 790 C C . GLU A 1 103 ? -7.492 -5.152 -24.373 1.00 93.12 103 GLU A C 1
ATOM 792 O O . GLU A 1 103 ? -8.193 -4.730 -23.451 1.00 93.12 103 GLU A O 1
ATOM 797 N N . ASP A 1 104 ? -7.807 -6.236 -25.087 1.00 92.94 104 ASP A N 1
ATOM 798 C CA . ASP A 1 104 ? -9.017 -7.033 -24.849 1.00 92.94 104 ASP A CA 1
ATOM 799 C C . ASP A 1 104 ? -8.936 -7.750 -23.495 1.00 92.94 104 ASP A C 1
ATOM 801 O O . ASP A 1 104 ? -9.853 -7.628 -22.683 1.00 92.94 104 ASP A O 1
ATOM 805 N N . TYR A 1 105 ? -7.778 -8.338 -23.170 1.00 91.12 105 TYR A N 1
ATOM 806 C CA . TYR A 1 105 ? -7.528 -8.954 -21.862 1.00 91.12 105 TYR A CA 1
ATOM 807 C C . TYR A 1 105 ? -7.762 -7.989 -20.691 1.00 91.12 105 TYR A C 1
ATOM 809 O O . TYR A 1 105 ? -8.331 -8.358 -19.665 1.00 91.12 105 TYR A O 1
ATOM 817 N N . ILE A 1 106 ? -7.319 -6.734 -20.816 1.00 91.62 106 ILE A N 1
ATOM 818 C CA . ILE A 1 106 ? -7.545 -5.713 -19.785 1.00 91.62 106 ILE A CA 1
ATOM 819 C C . ILE A 1 106 ? -9.035 -5.379 -19.692 1.00 91.62 106 ILE A C 1
ATOM 821 O O . ILE A 1 106 ? -9.588 -5.296 -18.593 1.00 91.62 106 ILE A O 1
ATOM 825 N N . LYS A 1 107 ? -9.679 -5.164 -20.841 1.00 91.25 107 LYS A N 1
ATOM 826 C CA . LYS A 1 107 ? -11.070 -4.718 -20.933 1.00 91.25 107 LYS A CA 1
ATOM 827 C C . LYS A 1 107 ? -12.063 -5.760 -20.414 1.00 91.25 107 LYS A C 1
ATOM 829 O O . LYS A 1 107 ? -13.034 -5.382 -19.759 1.00 91.25 107 LYS A O 1
ATOM 834 N N . ASP A 1 108 ? -11.796 -7.035 -20.662 1.00 88.94 108 ASP A N 1
ATOM 835 C CA . ASP A 1 108 ? -12.671 -8.143 -20.275 1.00 88.94 108 ASP A CA 1
ATOM 836 C C . ASP A 1 108 ? -12.200 -8.839 -18.976 1.00 88.94 108 ASP A C 1
ATOM 838 O O . ASP A 1 108 ? -12.885 -9.715 -18.444 1.00 88.94 108 ASP A O 1
ATOM 842 N N . GLY A 1 109 ? -11.044 -8.426 -18.439 1.00 84.62 109 GLY A N 1
ATOM 843 C CA . GLY A 1 109 ? -10.400 -8.988 -17.249 1.00 84.62 109 GLY A CA 1
ATOM 844 C C . GLY A 1 109 ? -10.872 -8.437 -15.892 1.00 84.62 109 GLY A C 1
ATOM 845 O O . GLY A 1 109 ? -11.962 -7.888 -15.740 1.00 84.62 109 GLY A O 1
ATOM 846 N N . ASP A 1 110 ? -10.034 -8.612 -14.859 1.00 86.50 110 ASP A N 1
ATOM 847 C CA . ASP A 1 110 ? -10.338 -8.206 -13.473 1.00 86.50 110 ASP A CA 1
ATOM 848 C C . ASP A 1 110 ? -10.485 -6.667 -13.361 1.00 86.50 110 ASP A C 1
ATOM 850 O O . ASP A 1 110 ? -9.559 -5.936 -13.737 1.00 86.50 110 ASP A O 1
ATOM 854 N N . PRO A 1 111 ? -11.581 -6.145 -12.771 1.00 88.75 111 PRO A N 1
ATOM 855 C CA . PRO A 1 111 ? -11.768 -4.709 -12.540 1.00 88.75 111 PRO A CA 1
ATOM 856 C C . PRO A 1 111 ? -10.618 -4.026 -11.786 1.00 88.75 111 PRO A C 1
ATOM 858 O O . PRO A 1 111 ? -10.360 -2.842 -11.989 1.00 88.75 111 PRO A O 1
ATOM 861 N N . HIS A 1 112 ? -9.891 -4.750 -10.931 1.00 85.50 112 HIS A N 1
ATOM 862 C CA . HIS A 1 112 ? -8.721 -4.214 -10.234 1.00 85.50 112 HIS A CA 1
ATOM 863 C C . HIS A 1 112 ? -7.558 -3.947 -11.192 1.00 85.50 112 HIS A C 1
ATOM 865 O O . HIS A 1 112 ? -6.831 -2.979 -10.993 1.00 85.50 112 HIS A O 1
ATOM 871 N N . VAL A 1 113 ? -7.388 -4.768 -12.234 1.00 87.75 113 VAL A N 1
ATOM 872 C CA . VAL A 1 113 ? -6.370 -4.546 -13.272 1.00 87.75 113 VAL A CA 1
ATOM 873 C C . VAL A 1 113 ? -6.739 -3.318 -14.103 1.00 87.75 113 VAL A C 1
ATOM 875 O O . VAL A 1 113 ? -5.878 -2.484 -14.381 1.00 87.75 113 VAL A O 1
ATOM 878 N N . GLN A 1 114 ? -8.023 -3.150 -14.425 1.00 90.25 114 GLN A N 1
ATOM 879 C CA . GLN A 1 114 ? -8.518 -1.949 -15.106 1.00 90.25 114 GLN A CA 1
ATOM 880 C C . GLN A 1 114 ? -8.271 -0.693 -14.268 1.00 90.25 114 GLN A C 1
ATOM 882 O O . GLN A 1 114 ? -7.710 0.280 -14.769 1.00 90.25 114 GLN A O 1
ATOM 887 N N . GLN A 1 115 ? -8.618 -0.737 -12.978 1.00 89.25 115 GLN A N 1
ATOM 888 C CA . GLN A 1 115 ? -8.381 0.373 -12.058 1.00 89.25 115 GLN A CA 1
ATOM 889 C C . GLN A 1 115 ? -6.888 0.682 -11.916 1.00 89.25 115 GLN A C 1
ATOM 891 O O . GLN A 1 115 ? -6.497 1.843 -11.937 1.00 89.25 115 GLN A O 1
ATOM 896 N N . LEU A 1 116 ? -6.040 -0.344 -11.817 1.00 88.50 116 LEU A N 1
ATOM 897 C CA . LEU A 1 116 ? -4.591 -0.182 -11.743 1.00 88.50 116 LEU A CA 1
ATOM 898 C C . LEU A 1 116 ? -4.044 0.565 -12.967 1.00 88.50 116 LEU A C 1
ATOM 900 O O . LEU A 1 116 ? -3.230 1.480 -12.837 1.00 88.50 116 LEU A O 1
ATOM 904 N N . ILE A 1 117 ? -4.480 0.168 -14.160 1.00 91.12 117 ILE A N 1
ATOM 905 C CA . ILE A 1 117 ? -4.055 0.792 -15.414 1.00 91.12 117 ILE A CA 1
ATOM 906 C C . ILE A 1 117 ? -4.585 2.221 -15.511 1.00 91.12 117 ILE A C 1
ATOM 908 O O . ILE A 1 117 ? -3.850 3.108 -15.946 1.00 91.12 117 ILE A O 1
ATOM 912 N N . TYR A 1 118 ? -5.820 2.455 -15.068 1.00 91.62 118 TYR A N 1
ATOM 913 C CA . TYR A 1 118 ? -6.415 3.785 -14.993 1.00 91.62 118 TYR A CA 1
ATOM 914 C C . TYR A 1 118 ? -5.635 4.714 -14.050 1.00 91.62 118 TYR A C 1
ATOM 916 O O . TYR A 1 118 ? -5.281 5.824 -14.446 1.00 91.62 118 TYR A O 1
ATOM 924 N N . ASP A 1 119 ? -5.280 4.251 -12.848 1.00 88.06 119 ASP A N 1
ATOM 925 C CA . ASP A 1 119 ? -4.429 4.986 -11.900 1.00 88.06 119 ASP A CA 1
ATOM 926 C C . ASP A 1 119 ? -3.051 5.292 -12.516 1.00 88.06 119 ASP A C 1
ATOM 928 O O . ASP A 1 119 ? -2.490 6.377 -12.360 1.00 88.06 119 ASP A O 1
ATOM 932 N N . CYS A 1 120 ? -2.528 4.358 -13.315 1.00 90.00 120 CYS A N 1
ATOM 933 C CA . CYS A 1 120 ? -1.323 4.550 -14.118 1.00 90.00 120 CYS A CA 1
ATOM 934 C C . CYS A 1 120 ? -1.595 5.300 -15.438 1.00 90.00 120 CYS A C 1
ATOM 936 O O . CYS A 1 120 ? -0.803 5.191 -16.371 1.00 90.00 120 CYS A O 1
ATOM 938 N N . GLY A 1 121 ? -2.689 6.059 -15.553 1.00 90.56 121 GLY A N 1
ATOM 939 C CA . GLY A 1 121 ? -3.051 6.887 -16.710 1.00 90.56 121 GLY A CA 1
ATOM 940 C C . GLY A 1 121 ? -2.986 6.159 -18.051 1.00 90.56 121 GLY A C 1
ATOM 941 O O . GLY A 1 121 ? -2.386 6.675 -18.995 1.00 90.56 121 GLY A O 1
ATOM 942 N N . GLU A 1 122 ? -3.537 4.946 -18.092 1.00 93.31 122 GLU A N 1
ATOM 943 C CA . GLU A 1 122 ? -3.599 4.056 -19.258 1.00 93.31 122 GLU A CA 1
ATOM 944 C C . GLU A 1 122 ? -2.223 3.636 -19.809 1.00 93.31 122 GLU A C 1
ATOM 946 O O . GLU A 1 122 ? -2.073 3.252 -20.972 1.00 93.31 122 GLU A O 1
ATOM 951 N N . ARG A 1 123 ? -1.178 3.685 -18.971 1.00 93.88 123 ARG A N 1
ATOM 952 C CA . ARG A 1 123 ? 0.185 3.293 -19.346 1.00 93.88 123 ARG A CA 1
ATOM 953 C C . ARG A 1 123 ? 0.436 1.828 -19.026 1.00 93.88 123 ARG A C 1
ATOM 955 O O . ARG A 1 123 ? 0.672 1.461 -17.876 1.00 93.88 123 ARG A O 1
ATOM 962 N N . PHE A 1 124 ? 0.497 1.010 -20.070 1.00 95.50 124 PHE A N 1
ATOM 963 C CA . PHE A 1 124 ? 0.927 -0.379 -19.959 1.00 95.50 124 PHE A CA 1
ATOM 964 C C . PHE A 1 124 ? 1.764 -0.840 -21.158 1.00 95.50 124 PHE A C 1
ATOM 966 O O . PHE A 1 124 ? 1.742 -0.247 -22.244 1.00 95.50 124 PHE A O 1
ATOM 973 N N . HIS A 1 125 ? 2.504 -1.927 -20.978 1.00 96.12 125 HIS A N 1
ATOM 974 C CA . HIS A 1 125 ? 3.244 -2.623 -22.024 1.00 96.12 125 HIS A CA 1
ATOM 975 C C . HIS A 1 125 ? 3.265 -4.132 -21.746 1.00 96.12 125 HIS A C 1
ATOM 977 O O . HIS A 1 125 ? 3.020 -4.539 -20.615 1.00 96.12 125 HIS A O 1
ATOM 983 N N . VAL A 1 126 ? 3.534 -4.958 -22.761 1.00 94.75 126 VAL A N 1
ATOM 984 C CA . VAL A 1 126 ? 3.545 -6.421 -22.627 1.00 94.75 126 VAL A CA 1
ATOM 985 C C . VAL A 1 126 ? 4.861 -6.994 -23.129 1.00 94.75 126 VAL A C 1
ATOM 987 O O . VAL A 1 126 ? 5.324 -6.641 -24.211 1.00 94.75 126 VAL A O 1
ATOM 990 N N . PHE A 1 127 ? 5.451 -7.877 -22.331 1.00 94.19 127 PHE A N 1
ATOM 991 C CA . PHE A 1 127 ? 6.682 -8.600 -22.609 1.00 94.19 127 PHE A CA 1
ATOM 992 C C . PHE A 1 127 ? 6.430 -10.111 -22.650 1.00 94.19 127 PHE A C 1
ATOM 994 O O . PHE A 1 127 ? 5.757 -10.699 -21.793 1.00 94.19 127 PHE A O 1
ATOM 1001 N N . ASN A 1 128 ? 7.073 -10.767 -23.610 1.00 90.56 128 ASN A N 1
ATOM 1002 C CA . ASN A 1 128 ? 7.315 -12.200 -23.598 1.00 90.56 128 ASN A CA 1
ATOM 1003 C C . ASN A 1 128 ? 8.796 -12.459 -23.296 1.00 90.56 128 ASN A C 1
ATOM 1005 O O . ASN A 1 128 ? 9.633 -12.524 -24.193 1.00 90.56 128 ASN A O 1
ATOM 1009 N N . ASN A 1 129 ? 9.103 -12.691 -22.019 1.00 87.81 129 ASN A N 1
ATOM 1010 C CA . ASN A 1 129 ? 10.472 -12.911 -21.544 1.00 87.81 129 ASN A CA 1
ATOM 1011 C C . ASN A 1 129 ? 11.120 -14.213 -22.065 1.00 87.81 129 ASN A C 1
ATOM 1013 O O . ASN A 1 129 ? 12.316 -14.418 -21.857 1.00 87.81 129 ASN A O 1
ATOM 1017 N N . LYS A 1 130 ? 10.370 -15.109 -22.731 1.00 86.94 130 LYS A N 1
ATOM 1018 C CA . LYS A 1 130 ? 10.936 -16.301 -23.395 1.00 86.94 130 LYS A CA 1
ATOM 1019 C C . LYS A 1 130 ? 11.539 -15.973 -24.763 1.00 86.94 130 LYS A C 1
ATOM 1021 O O . LYS A 1 130 ? 12.307 -16.771 -25.297 1.00 86.94 130 LYS A O 1
ATOM 1026 N N . GLN A 1 131 ? 11.197 -14.821 -25.335 1.00 84.56 131 GLN A N 1
ATOM 1027 C CA . GLN A 1 131 ? 11.704 -14.366 -26.622 1.00 84.56 131 GLN A CA 1
ATOM 1028 C C . GLN A 1 131 ? 12.777 -13.297 -26.420 1.00 84.56 131 GLN A C 1
ATOM 1030 O O . GLN A 1 131 ? 12.648 -12.403 -25.591 1.00 84.56 131 GLN A O 1
ATOM 1035 N N . LYS A 1 132 ? 13.847 -13.365 -27.216 1.00 81.75 132 LYS A N 1
ATOM 1036 C CA . LYS A 1 132 ? 14.877 -12.315 -27.278 1.00 81.75 132 LYS A CA 1
ATOM 1037 C C . LYS A 1 132 ? 14.534 -11.292 -28.356 1.00 81.75 132 LYS A C 1
ATOM 1039 O O . LYS A 1 132 ? 15.361 -10.980 -29.211 1.00 81.75 132 LYS A O 1
ATOM 1044 N N . ASP A 1 133 ? 13.289 -10.839 -28.342 1.00 84.06 133 ASP A N 1
ATOM 1045 C CA . ASP A 1 133 ? 12.773 -9.898 -29.321 1.00 84.06 133 ASP A CA 1
ATOM 1046 C C . ASP A 1 133 ? 13.102 -8.460 -28.901 1.00 84.06 133 ASP A C 1
ATOM 1048 O O . ASP A 1 133 ? 12.696 -7.982 -27.840 1.00 84.06 133 ASP A O 1
ATOM 1052 N N . ARG A 1 134 ? 13.877 -7.768 -29.740 1.00 87.12 134 ARG A N 1
ATOM 1053 C CA . ARG A 1 134 ? 14.275 -6.379 -29.493 1.00 87.12 134 ARG A CA 1
ATOM 1054 C C . ARG A 1 134 ? 13.136 -5.398 -29.756 1.00 87.12 134 ARG A C 1
ATOM 1056 O O . ARG A 1 134 ? 13.170 -4.305 -29.192 1.00 87.12 134 ARG A O 1
ATOM 1063 N N . ASP A 1 135 ? 12.128 -5.773 -30.541 1.00 91.31 135 ASP A N 1
ATOM 1064 C CA . ASP A 1 135 ? 11.023 -4.878 -30.886 1.00 91.31 135 ASP A CA 1
ATOM 1065 C C . ASP A 1 135 ? 10.152 -4.556 -29.666 1.00 91.31 135 ASP A C 1
ATOM 1067 O O . ASP A 1 135 ? 9.677 -3.426 -29.527 1.00 91.31 135 ASP A O 1
ATOM 1071 N N . GLN A 1 136 ? 10.037 -5.490 -28.717 1.00 93.38 136 GLN A N 1
ATOM 1072 C CA . GLN A 1 136 ? 9.380 -5.258 -27.424 1.00 93.38 136 GLN A CA 1
ATOM 1073 C C . GLN A 1 136 ? 10.100 -4.157 -26.631 1.00 93.38 136 GLN A C 1
ATOM 1075 O O . GLN A 1 136 ? 9.478 -3.211 -26.150 1.00 93.38 136 GLN A O 1
ATOM 1080 N N . VAL A 1 137 ? 11.435 -4.200 -26.581 1.00 92.88 137 VAL A N 1
ATOM 1081 C CA . VAL A 1 137 ? 12.245 -3.169 -25.910 1.00 92.88 137 VAL A CA 1
ATOM 1082 C C . VAL A 1 137 ? 12.089 -1.811 -26.600 1.00 92.88 137 VAL A C 1
ATOM 1084 O O . VAL A 1 137 ? 11.891 -0.797 -25.930 1.00 92.88 137 VAL A O 1
ATOM 1087 N N . VAL A 1 138 ? 12.118 -1.777 -27.937 1.00 94.44 138 VAL A N 1
ATOM 1088 C CA . VAL A 1 138 ? 11.876 -0.549 -28.715 1.00 94.44 138 VAL A CA 1
ATOM 1089 C C . VAL A 1 138 ? 10.486 0.021 -28.421 1.00 94.44 138 VAL A C 1
ATOM 1091 O O . VAL A 1 138 ? 10.337 1.231 -28.237 1.00 94.44 138 VAL A O 1
ATOM 1094 N N . GLY A 1 139 ? 9.465 -0.837 -28.370 1.00 95.25 139 GLY A N 1
ATOM 1095 C CA . GLY A 1 139 ? 8.092 -0.460 -28.048 1.00 95.25 139 GLY A CA 1
ATOM 1096 C C . GLY A 1 139 ? 7.970 0.159 -26.657 1.00 95.25 139 GLY A C 1
ATOM 1097 O O . GLY A 1 139 ? 7.357 1.220 -26.515 1.00 95.25 139 GLY A O 1
ATOM 1098 N N . LEU A 1 140 ? 8.599 -0.455 -25.652 1.00 95.56 140 LEU A N 1
ATOM 1099 C CA . LEU A 1 140 ? 8.643 0.066 -24.288 1.00 95.56 140 LEU A CA 1
ATOM 1100 C C . LEU A 1 140 ? 9.297 1.453 -24.231 1.00 95.56 140 LEU A C 1
ATOM 1102 O O . LEU A 1 140 ? 8.698 2.390 -23.703 1.00 95.56 140 LEU A O 1
ATOM 1106 N N . LEU A 1 141 ? 10.486 1.611 -24.824 1.00 95.06 141 LEU A N 1
ATOM 1107 C CA . LEU A 1 141 ? 11.211 2.887 -24.822 1.00 95.06 141 LEU A CA 1
ATOM 1108 C C . LEU A 1 141 ? 10.403 4.010 -25.488 1.00 95.06 141 LEU A C 1
ATOM 1110 O O . LEU A 1 141 ? 10.318 5.104 -24.936 1.00 95.06 141 LEU A O 1
ATOM 1114 N N . LYS A 1 142 ? 9.715 3.729 -26.604 1.00 94.62 142 LYS A N 1
ATOM 1115 C CA . LYS A 1 142 ? 8.813 4.699 -27.253 1.00 94.62 142 LYS A CA 1
ATOM 1116 C C . LYS A 1 142 ? 7.660 5.132 -26.342 1.00 94.62 142 LYS A C 1
ATOM 1118 O O . LYS A 1 142 ? 7.290 6.307 -26.343 1.00 94.62 142 LYS A O 1
ATOM 1123 N N . LYS A 1 143 ? 7.071 4.203 -25.577 1.00 95.12 143 LYS A N 1
ATOM 1124 C CA . LYS A 1 143 ? 6.001 4.533 -24.618 1.00 95.12 143 LYS A CA 1
ATOM 1125 C C . LYS A 1 143 ? 6.534 5.386 -23.464 1.00 95.12 143 LYS A C 1
ATOM 1127 O O . LYS A 1 143 ? 5.862 6.342 -23.081 1.00 95.12 143 LYS A O 1
ATOM 1132 N N . ILE A 1 144 ? 7.734 5.086 -22.963 1.00 93.62 144 ILE A N 1
ATOM 1133 C CA . ILE A 1 144 ? 8.413 5.895 -21.940 1.00 93.62 144 ILE A CA 1
ATOM 1134 C C . ILE A 1 144 ? 8.678 7.309 -22.473 1.00 93.62 144 ILE A C 1
ATOM 1136 O O . ILE A 1 144 ? 8.332 8.281 -21.813 1.00 93.62 144 ILE A O 1
ATOM 1140 N N . ASP A 1 145 ? 9.195 7.458 -23.693 1.00 92.00 145 ASP A N 1
ATOM 1141 C CA . ASP A 1 145 ? 9.461 8.783 -24.271 1.00 92.00 145 ASP A CA 1
ATOM 1142 C C . ASP A 1 145 ? 8.186 9.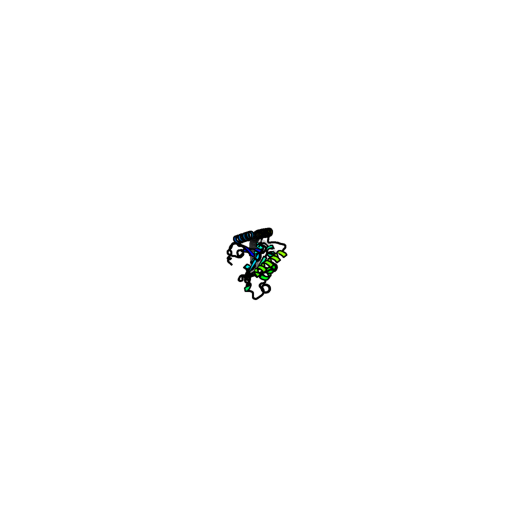620 -24.425 1.00 92.00 145 ASP A C 1
ATOM 1144 O O . ASP A 1 145 ? 8.166 10.799 -24.066 1.00 92.00 145 ASP A O 1
ATOM 1148 N N . LYS A 1 146 ? 7.087 9.005 -24.882 1.00 91.44 146 LYS A N 1
ATOM 1149 C CA . LYS A 1 146 ? 5.775 9.667 -24.959 1.00 91.44 146 LYS A CA 1
ATOM 1150 C C . LYS A 1 146 ? 5.291 10.124 -23.582 1.00 91.44 146 LYS A C 1
ATOM 1152 O O . LYS A 1 146 ? 4.747 11.218 -23.443 1.00 91.44 146 LYS A O 1
ATOM 1157 N N . MET A 1 147 ? 5.476 9.283 -22.571 1.00 89.62 147 MET A N 1
ATOM 1158 C CA . MET A 1 147 ? 5.114 9.586 -21.192 1.00 89.62 147 MET A CA 1
ATOM 1159 C C . MET A 1 147 ? 5.916 10.775 -20.643 1.00 89.62 147 MET A C 1
ATOM 1161 O O . MET A 1 147 ? 5.318 11.672 -20.052 1.00 89.62 147 MET A O 1
ATOM 1165 N N . MET A 1 148 ? 7.227 10.833 -20.899 1.00 87.38 148 MET A N 1
ATOM 1166 C CA . MET A 1 148 ? 8.081 11.945 -20.457 1.00 87.38 148 MET A CA 1
ATOM 1167 C C . MET A 1 148 ? 7.803 13.248 -21.208 1.00 87.38 148 MET A C 1
ATOM 1169 O O . MET A 1 148 ? 7.890 14.328 -20.631 1.00 87.38 148 MET A O 1
ATOM 1173 N N . TRP A 1 149 ? 7.418 13.165 -22.483 1.00 85.56 149 TRP A N 1
ATOM 1174 C CA . TRP A 1 149 ? 7.022 14.341 -23.257 1.00 85.56 149 TRP A CA 1
ATOM 1175 C C . TRP A 1 149 ? 5.740 14.989 -22.714 1.00 85.56 149 TRP A C 1
ATOM 1177 O O . TRP A 1 149 ? 5.644 16.210 -22.619 1.00 85.56 149 TRP A O 1
ATOM 1187 N N . ASN A 1 150 ? 4.757 14.173 -22.330 1.00 74.75 150 ASN A N 1
ATOM 1188 C CA . ASN A 1 150 ? 3.446 14.653 -21.890 1.00 74.75 150 ASN A CA 1
ATOM 1189 C C . ASN A 1 150 ? 3.435 15.205 -20.456 1.00 74.75 150 ASN A C 1
ATOM 1191 O O . ASN A 1 150 ? 2.554 15.992 -20.116 1.00 74.75 150 ASN A O 1
ATOM 1195 N N . SER A 1 151 ? 4.371 14.786 -19.600 1.00 66.06 151 SER A N 1
ATOM 1196 C CA . SER A 1 151 ? 4.366 15.121 -18.171 1.00 66.06 151 SER A CA 1
ATOM 1197 C C . SER A 1 151 ? 5.049 16.454 -17.829 1.00 66.06 151 SER A C 1
ATOM 1199 O O . SER A 1 151 ? 5.041 16.846 -16.662 1.00 66.06 151 SER A O 1
ATOM 1201 N N . ASN A 1 152 ? 5.640 17.166 -18.806 1.00 64.81 152 ASN A N 1
ATOM 1202 C CA . ASN A 1 152 ? 6.515 18.341 -18.599 1.00 64.81 152 ASN A CA 1
ATOM 1203 C C . ASN A 1 152 ? 7.662 18.104 -17.590 1.00 64.81 152 ASN A C 1
ATOM 1205 O O . ASN A 1 152 ? 8.322 19.049 -17.154 1.00 64.81 152 ASN A O 1
ATOM 1209 N N . ALA A 1 153 ? 7.911 16.852 -17.210 1.00 64.88 153 ALA A N 1
ATOM 1210 C CA . ALA A 1 153 ? 8.839 16.477 -16.166 1.00 64.88 153 ALA A CA 1
ATOM 1211 C C . ALA A 1 153 ? 9.838 15.459 -16.712 1.00 64.88 153 ALA A C 1
ATOM 1213 O O . ALA A 1 153 ? 9.472 14.524 -17.414 1.00 64.88 153 ALA A O 1
ATOM 1214 N N . SER A 1 154 ? 11.117 15.641 -16.388 1.00 80.00 154 SER A N 1
ATOM 1215 C CA . SER A 1 154 ? 12.211 14.856 -16.970 1.00 80.00 154 SER A CA 1
ATOM 1216 C C . SER A 1 154 ? 12.432 13.504 -16.299 1.00 80.00 154 SER A C 1
ATOM 1218 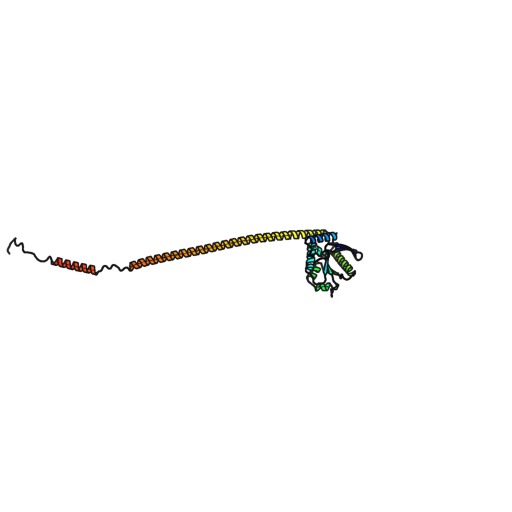O O . SER A 1 154 ? 12.850 12.568 -16.966 1.00 80.00 154 SER A O 1
ATOM 1220 N N . PHE A 1 155 ? 12.200 13.407 -14.990 1.00 87.44 155 PHE A N 1
ATOM 1221 C CA . PHE A 1 155 ? 12.333 12.200 -14.166 1.00 87.44 155 PHE A CA 1
ATOM 1222 C C . PHE A 1 155 ? 11.718 12.468 -12.784 1.00 87.44 155 PHE A C 1
ATOM 1224 O O . PHE A 1 155 ? 11.451 13.622 -12.427 1.00 87.44 155 PHE A O 1
ATOM 1231 N N . TYR A 1 156 ? 11.483 11.410 -12.012 1.00 87.62 156 TYR A N 1
ATOM 1232 C CA . TYR A 1 156 ? 11.012 11.498 -10.635 1.00 87.62 156 TYR A CA 1
ATOM 1233 C C . TYR A 1 156 ? 12.159 11.979 -9.732 1.00 87.62 156 TYR A C 1
ATOM 1235 O O . TYR A 1 156 ? 13.063 11.215 -9.416 1.00 87.62 156 TYR A O 1
ATOM 1243 N N . ASN A 1 157 ? 12.177 13.268 -9.388 1.00 87.00 157 ASN A N 1
ATOM 1244 C CA . ASN A 1 157 ? 13.356 13.924 -8.808 1.00 87.00 157 ASN A CA 1
ATOM 1245 C C . ASN A 1 157 ? 13.433 13.865 -7.270 1.00 87.00 157 ASN A C 1
ATOM 1247 O O . ASN A 1 157 ? 12.449 13.594 -6.581 1.00 87.00 157 ASN A O 1
ATOM 1251 N N . ASP A 1 158 ? 14.596 14.237 -6.727 1.00 83.25 158 ASP A N 1
ATOM 1252 C CA . ASP A 1 158 ? 14.881 14.281 -5.284 1.00 83.25 158 ASP A CA 1
ATOM 1253 C C . ASP A 1 158 ? 13.859 15.061 -4.450 1.00 83.25 158 ASP A C 1
ATOM 1255 O O . ASP A 1 158 ? 13.559 14.673 -3.322 1.00 83.25 158 ASP A O 1
ATOM 1259 N N . LYS A 1 159 ? 13.287 16.158 -4.972 1.00 85.81 159 LYS A N 1
ATOM 1260 C CA . LYS A 1 159 ? 12.268 16.917 -4.225 1.00 85.81 159 LYS A CA 1
ATOM 1261 C C . LYS A 1 159 ? 11.014 16.078 -4.023 1.00 85.81 159 LYS A C 1
ATOM 1263 O O . LYS A 1 159 ? 10.428 16.118 -2.947 1.00 85.81 159 LYS A O 1
ATOM 1268 N N . MET A 1 160 ? 10.626 15.312 -5.039 1.00 86.94 160 MET A N 1
ATOM 1269 C CA . MET A 1 160 ? 9.474 14.420 -4.968 1.00 86.94 160 MET A CA 1
ATOM 1270 C C . MET A 1 160 ? 9.753 13.254 -4.011 1.00 86.94 160 MET A C 1
ATOM 1272 O O . MET A 1 160 ? 8.891 12.929 -3.197 1.00 86.94 160 MET A O 1
ATOM 1276 N N . PHE A 1 161 ? 10.971 12.695 -4.008 1.00 83.06 161 PHE A N 1
ATOM 1277 C CA . PHE A 1 161 ? 11.383 11.722 -2.984 1.00 83.06 161 PHE A CA 1
ATOM 1278 C C . PHE A 1 161 ? 11.301 12.300 -1.564 1.00 83.06 161 PHE A C 1
ATOM 1280 O O . PHE A 1 161 ? 10.702 11.684 -0.687 1.00 83.06 161 PHE A O 1
ATOM 1287 N N . GLN A 1 162 ? 11.825 13.507 -1.333 1.00 83.44 162 GLN A N 1
ATOM 1288 C CA . GLN A 1 162 ? 11.757 14.160 -0.019 1.00 83.44 162 GLN A CA 1
ATOM 1289 C C . GLN A 1 162 ? 10.318 14.472 0.415 1.00 83.44 162 GLN A C 1
ATOM 1291 O O . GLN A 1 162 ? 9.995 14.389 1.599 1.00 83.44 162 GLN A O 1
ATOM 1296 N N . GLU A 1 163 ? 9.446 14.869 -0.514 1.00 85.88 163 GLU A N 1
ATOM 1297 C CA . GLU A 1 163 ? 8.020 15.071 -0.238 1.00 85.88 163 GLU A CA 1
ATOM 1298 C C . GLU A 1 163 ? 7.340 13.762 0.175 1.00 85.88 163 GLU A C 1
ATOM 1300 O O . GLU A 1 163 ? 6.623 13.748 1.176 1.00 85.88 163 GLU A O 1
ATOM 1305 N N . ALA A 1 164 ? 7.606 12.672 -0.550 1.00 81.88 164 ALA A N 1
ATOM 1306 C CA . ALA A 1 164 ? 7.104 11.342 -0.224 1.00 81.88 164 ALA A CA 1
ATOM 1307 C C . ALA A 1 164 ? 7.574 10.884 1.162 1.00 81.88 164 ALA A C 1
ATOM 1309 O O . ALA A 1 164 ? 6.758 10.483 1.988 1.00 81.88 164 ALA A O 1
ATOM 1310 N N . GLU A 1 165 ? 8.864 11.038 1.461 1.00 80.44 165 GLU A N 1
ATOM 1311 C CA . GLU A 1 165 ? 9.440 10.669 2.752 1.00 80.44 165 GLU A CA 1
ATOM 1312 C C . GLU A 1 165 ? 8.824 11.472 3.910 1.00 80.44 165 GLU A C 1
ATOM 1314 O O . GLU A 1 165 ? 8.456 10.909 4.943 1.00 80.44 165 GLU A O 1
ATOM 1319 N N . ARG A 1 166 ? 8.662 12.794 3.748 1.00 84.56 166 ARG A N 1
ATOM 1320 C CA . ARG A 1 166 ? 8.003 13.638 4.759 1.00 84.56 166 ARG A CA 1
ATOM 1321 C C . ARG A 1 166 ? 6.551 13.224 4.968 1.00 84.56 166 ARG A C 1
ATOM 1323 O O . ARG A 1 166 ? 6.121 13.130 6.115 1.00 84.56 166 ARG A O 1
ATOM 1330 N N . ALA A 1 167 ? 5.809 12.978 3.890 1.00 81.31 167 ALA A N 1
ATOM 1331 C CA . ALA A 1 167 ? 4.421 12.537 3.967 1.00 81.31 167 ALA A CA 1
ATOM 1332 C C . ALA A 1 167 ? 4.304 11.180 4.676 1.00 81.31 167 ALA A C 1
ATOM 1334 O O . ALA A 1 167 ? 3.469 11.032 5.567 1.00 81.31 167 ALA A O 1
ATOM 1335 N N . PHE A 1 168 ? 5.188 10.231 4.355 1.00 77.75 168 PHE A N 1
ATOM 1336 C CA . PHE A 1 168 ? 5.244 8.927 5.008 1.00 77.75 168 PHE A CA 1
ATOM 1337 C C . PHE A 1 168 ? 5.532 9.055 6.510 1.00 77.75 168 PHE A C 1
ATOM 1339 O O . PHE A 1 168 ? 4.789 8.514 7.327 1.00 77.75 168 PHE A O 1
ATOM 1346 N N . ARG A 1 169 ? 6.544 9.843 6.906 1.00 81.88 169 ARG A N 1
ATOM 1347 C CA . ARG A 1 169 ? 6.849 10.097 8.329 1.00 81.88 169 ARG A CA 1
ATOM 1348 C C . ARG A 1 169 ? 5.676 10.745 9.069 1.00 81.88 169 ARG A C 1
ATOM 1350 O O . ARG A 1 169 ? 5.355 10.334 10.180 1.00 81.88 169 ARG A O 1
ATOM 1357 N N . LEU A 1 170 ? 5.025 11.740 8.463 1.00 85.06 170 LEU A N 1
ATOM 1358 C CA . LEU A 1 170 ? 3.849 12.394 9.047 1.00 85.06 170 LEU A CA 1
ATOM 1359 C C . LEU A 1 170 ? 2.679 11.419 9.217 1.00 85.06 170 LEU A C 1
ATOM 1361 O O . LEU A 1 170 ? 2.001 11.462 10.240 1.00 85.06 170 LEU A O 1
ATOM 1365 N N . MET A 1 171 ? 2.464 10.525 8.251 1.00 80.06 171 MET A N 1
ATOM 1366 C CA . MET A 1 171 ? 1.441 9.485 8.335 1.00 80.06 171 MET A CA 1
ATOM 1367 C C . MET A 1 171 ? 1.699 8.524 9.504 1.00 80.06 171 MET A C 1
ATOM 1369 O O . MET A 1 171 ? 0.759 8.210 10.229 1.00 80.06 171 MET A O 1
ATOM 1373 N N . GLN A 1 172 ? 2.950 8.105 9.732 1.00 78.94 172 GLN A N 1
ATOM 1374 C CA . GLN A 1 172 ? 3.304 7.255 10.881 1.00 78.94 172 GLN A CA 1
ATOM 1375 C C . GLN A 1 172 ? 3.042 7.967 12.213 1.00 78.94 172 GLN A C 1
ATOM 1377 O O . GLN A 1 172 ? 2.341 7.429 13.066 1.00 78.94 172 GLN A O 1
ATOM 1382 N N . ILE A 1 173 ? 3.506 9.215 12.352 1.00 85.94 173 ILE A N 1
ATOM 1383 C CA . ILE A 1 173 ? 3.283 10.021 13.564 1.00 85.94 173 ILE A CA 1
ATOM 1384 C C . ILE A 1 173 ? 1.785 10.215 13.830 1.00 85.94 173 ILE A C 1
ATOM 1386 O O . ILE A 1 173 ? 1.338 10.133 14.972 1.00 85.94 173 ILE A O 1
ATOM 1390 N N . ASN A 1 174 ? 0.993 10.490 12.791 1.00 87.06 174 ASN A N 1
ATOM 1391 C CA . ASN A 1 174 ? -0.450 10.647 12.944 1.00 87.06 174 ASN A CA 1
ATOM 1392 C C . ASN A 1 174 ? -1.117 9.337 13.364 1.00 87.06 174 ASN A C 1
ATOM 1394 O O . ASN A 1 174 ? -1.963 9.365 14.248 1.00 87.06 174 ASN A O 1
ATOM 1398 N N . ARG A 1 175 ? -0.706 8.199 12.795 1.00 85.56 175 ARG A N 1
ATOM 1399 C CA . ARG A 1 175 ? -1.234 6.882 13.166 1.00 85.56 175 ARG A CA 1
ATOM 1400 C C . ARG A 1 175 ? -0.946 6.537 14.628 1.00 85.56 175 ARG A C 1
ATOM 1402 O O . ARG A 1 175 ? -1.829 6.036 15.314 1.00 85.56 175 ARG A O 1
ATOM 1409 N N . GLU A 1 176 ? 0.263 6.825 15.107 1.00 88.25 176 GLU A N 1
ATOM 1410 C CA . GLU A 1 176 ? 0.632 6.644 16.517 1.00 88.25 176 GLU A CA 1
ATOM 1411 C C . GLU A 1 176 ? -0.231 7.517 17.435 1.00 88.25 176 GLU A C 1
ATOM 1413 O O . GLU A 1 176 ? -0.801 7.019 18.403 1.00 88.25 176 GLU A O 1
ATOM 1418 N N . LYS A 1 177 ? -0.407 8.797 17.088 1.00 92.44 177 LYS A N 1
ATOM 1419 C CA . LYS A 1 177 ? -1.270 9.717 17.843 1.00 92.44 177 LYS A CA 1
ATOM 1420 C C . LYS A 1 177 ? -2.739 9.303 17.827 1.00 92.44 177 LYS A C 1
ATOM 1422 O O . LYS A 1 177 ? -3.422 9.437 18.835 1.00 92.44 177 LYS A O 1
ATOM 1427 N N . GLU A 1 178 ? -3.249 8.828 16.695 1.00 93.56 178 GLU A N 1
ATOM 1428 C CA . GLU A 1 178 ? -4.620 8.323 16.586 1.00 93.56 178 GLU A CA 1
ATOM 1429 C C . GLU A 1 178 ? -4.841 7.109 17.487 1.00 93.56 178 GLU A C 1
ATOM 1431 O O . GLU A 1 178 ? -5.907 6.977 18.088 1.00 93.56 178 GLU A O 1
ATOM 1436 N N . GLU A 1 179 ? -3.839 6.239 17.602 1.00 92.88 179 GLU A N 1
ATOM 1437 C CA . GLU A 1 179 ? -3.895 5.080 18.484 1.00 92.88 179 GLU A CA 1
ATOM 1438 C C . GLU A 1 179 ? -3.795 5.475 19.963 1.00 92.88 179 GLU A C 1
ATOM 1440 O O . GLU A 1 179 ? -4.563 4.972 20.780 1.00 92.88 179 GLU A O 1
ATOM 1445 N N . GLU A 1 180 ? -2.936 6.437 20.303 1.00 94.75 180 GLU A N 1
ATOM 1446 C CA . GLU A 1 180 ? -2.864 7.016 21.650 1.00 94.75 180 GLU A CA 1
ATOM 1447 C C . GLU A 1 180 ? -4.216 7.624 22.060 1.00 94.75 180 GLU A C 1
ATOM 1449 O O . GLU A 1 180 ? -4.783 7.262 23.092 1.00 94.75 180 GLU A O 1
ATOM 1454 N N . VAL A 1 181 ? -4.809 8.455 21.195 1.00 96.50 181 VAL A N 1
ATOM 1455 C CA . VAL A 1 181 ? -6.140 9.044 21.418 1.00 96.50 181 VAL A CA 1
ATOM 1456 C C . VAL A 1 181 ? -7.216 7.964 21.543 1.00 96.50 181 VAL A C 1
ATOM 1458 O O . VAL A 1 181 ? -8.116 8.081 22.378 1.00 96.50 181 VAL A O 1
ATOM 1461 N N . ARG A 1 182 ? -7.149 6.896 20.739 1.00 96.44 182 ARG A N 1
ATOM 1462 C CA . ARG A 1 182 ? -8.091 5.769 20.820 1.00 96.44 182 ARG A CA 1
ATOM 1463 C C . ARG A 1 182 ? -8.020 5.095 22.189 1.00 96.44 182 ARG A C 1
ATOM 1465 O O . ARG A 1 182 ? -9.064 4.888 22.809 1.00 96.44 182 ARG A O 1
ATOM 1472 N N . GLN A 1 183 ? -6.814 4.798 22.667 1.00 96.31 183 GLN A N 1
ATOM 1473 C CA . GLN A 1 183 ? -6.589 4.160 23.965 1.00 96.31 183 GLN A CA 1
ATOM 1474 C C . GLN A 1 183 ? -7.040 5.056 25.123 1.00 96.31 183 GLN A C 1
ATOM 1476 O O . GLN A 1 183 ? -7.708 4.583 26.047 1.00 96.31 183 GLN A O 1
ATOM 1481 N N . GLU A 1 184 ? -6.753 6.359 25.063 1.00 96.62 184 GLU A N 1
ATOM 1482 C CA . GLU A 1 184 ? -7.231 7.321 26.059 1.00 96.62 184 GLU A CA 1
ATOM 1483 C C . GLU A 1 184 ? -8.761 7.393 26.098 1.00 96.62 184 GLU A C 1
ATOM 1485 O O . GLU A 1 184 ? -9.365 7.335 27.174 1.00 96.62 184 GLU A O 1
ATOM 1490 N N . MET A 1 185 ? -9.407 7.466 24.933 1.00 96.31 185 MET A N 1
ATOM 1491 C CA . MET A 1 185 ? -10.867 7.504 24.825 1.00 96.31 185 MET A CA 1
ATOM 1492 C C . MET A 1 185 ? -11.513 6.230 25.372 1.00 96.31 185 MET A C 1
ATOM 1494 O O . MET A 1 185 ? -12.530 6.303 26.068 1.00 96.31 185 MET A O 1
ATOM 1498 N N . GLU A 1 186 ? -10.923 5.065 25.111 1.00 97.00 186 GLU A N 1
ATOM 1499 C CA . GLU A 1 186 ? -11.398 3.790 25.647 1.00 97.00 186 GLU A CA 1
ATOM 1500 C C . GLU A 1 186 ? -11.236 3.714 27.173 1.00 97.00 186 GLU A C 1
ATOM 1502 O O . GLU A 1 186 ? -12.167 3.315 27.882 1.00 97.00 186 GLU A O 1
ATOM 1507 N N . ALA A 1 187 ? -10.113 4.199 27.709 1.00 97.19 187 ALA A N 1
ATOM 1508 C CA . ALA A 1 187 ? -9.889 4.282 29.150 1.00 97.19 187 ALA A CA 1
ATOM 1509 C C . ALA A 1 187 ? -10.882 5.235 29.838 1.00 97.19 187 ALA A C 1
ATOM 1511 O O . ALA A 1 187 ? -11.426 4.915 30.900 1.00 97.19 187 ALA A O 1
ATOM 1512 N N . ILE A 1 188 ? -11.150 6.398 29.237 1.00 97.62 188 ILE A N 1
ATOM 1513 C CA . ILE A 1 188 ? -12.145 7.359 29.729 1.00 97.62 188 ILE A CA 1
ATOM 1514 C C . ILE A 1 188 ? -13.540 6.727 29.719 1.00 97.62 188 ILE A C 1
ATOM 1516 O O . ILE A 1 188 ? -14.245 6.773 30.730 1.00 97.62 188 ILE A O 1
ATOM 1520 N N . LYS A 1 189 ? -13.926 6.090 28.609 1.00 97.31 189 LYS A N 1
ATOM 1521 C CA . LYS A 1 189 ? -15.218 5.410 28.472 1.00 97.31 189 LYS A CA 1
ATOM 1522 C C . LYS A 1 189 ? -15.404 4.333 29.544 1.00 97.31 189 LYS A C 1
ATOM 1524 O O . LYS A 1 189 ? -16.423 4.334 30.231 1.00 97.31 189 LYS A O 1
ATOM 1529 N N . SER A 1 190 ? -14.397 3.487 29.758 1.00 97.81 190 SER A N 1
ATOM 1530 C CA . SER A 1 190 ? -14.417 2.437 30.785 1.00 97.81 190 SER A CA 1
ATOM 1531 C C . SER A 1 190 ? -14.605 2.997 32.207 1.00 97.81 190 SER A C 1
ATOM 1533 O O . SER A 1 190 ? -15.395 2.466 32.998 1.00 97.81 190 SER A O 1
ATOM 1535 N N . LYS A 1 191 ? -13.954 4.127 32.527 1.00 97.56 191 LYS A N 1
ATOM 1536 C CA . LYS A 1 191 ? -14.138 4.824 33.814 1.00 97.56 191 LYS A CA 1
ATOM 1537 C C . LYS A 1 191 ? -15.572 5.321 33.995 1.00 97.56 191 LYS A C 1
ATOM 1539 O O . LYS A 1 191 ? -16.161 5.089 35.050 1.00 97.56 191 LYS A O 1
ATOM 1544 N N . TYR A 1 192 ? -16.147 5.967 32.979 1.00 95.81 192 TYR A N 1
ATOM 1545 C CA . TYR A 1 192 ? -17.531 6.449 33.042 1.00 95.81 192 TYR A CA 1
ATOM 1546 C C . TYR A 1 192 ? -18.538 5.304 33.164 1.00 95.81 192 TYR A C 1
ATOM 1548 O O . TYR A 1 192 ? -19.451 5.382 33.982 1.00 95.81 192 TYR A O 1
ATOM 1556 N N . GLU A 1 193 ? -18.359 4.220 32.411 1.00 97.19 193 GLU A N 1
ATOM 1557 C CA . GLU A 1 193 ? -19.231 3.044 32.492 1.00 97.19 193 GLU A CA 1
ATOM 1558 C C . GLU A 1 193 ? -19.188 2.371 33.867 1.00 97.19 193 GLU A C 1
ATOM 1560 O O . GLU A 1 193 ? -20.211 1.879 34.347 1.00 97.19 193 GLU A O 1
ATOM 1565 N N . SER A 1 194 ? -18.020 2.350 34.511 1.00 96.75 194 SER A N 1
ATOM 1566 C CA . SER A 1 194 ? -17.870 1.820 35.869 1.00 96.75 194 SER A CA 1
ATOM 1567 C C . SER A 1 194 ? -18.557 2.721 36.899 1.00 96.75 194 SER A C 1
ATOM 1569 O O . SER A 1 194 ? -19.298 2.229 37.746 1.00 96.75 194 SER A O 1
ATOM 1571 N N . ALA A 1 195 ? -18.393 4.044 36.780 1.00 97.50 195 ALA A N 1
ATOM 1572 C CA . ALA A 1 195 ? -19.046 5.008 37.666 1.00 97.50 195 ALA A CA 1
ATOM 1573 C C . ALA A 1 195 ? -20.580 4.987 37.533 1.00 97.50 195 ALA A C 1
ATOM 1575 O O . ALA A 1 195 ? -21.292 5.053 38.534 1.00 97.50 195 ALA A O 1
ATOM 1576 N N . ILE A 1 196 ? -21.103 4.863 36.308 1.00 97.62 196 ILE A N 1
ATOM 1577 C CA . ILE A 1 196 ? -22.548 4.742 36.062 1.00 97.62 196 ILE A CA 1
ATOM 1578 C C . ILE A 1 196 ? -23.097 3.472 36.715 1.00 97.62 196 ILE A C 1
ATOM 1580 O O . ILE A 1 196 ? -24.126 3.545 37.386 1.00 97.62 196 ILE A O 1
ATOM 1584 N N . ARG A 1 197 ? -22.405 2.334 36.563 1.00 97.44 197 ARG A N 1
ATOM 1585 C CA . ARG A 1 197 ? -22.787 1.074 37.217 1.00 97.44 197 ARG A CA 1
ATOM 1586 C C . ARG A 1 197 ? -22.822 1.213 38.736 1.00 97.44 197 ARG A C 1
ATOM 1588 O O . ARG A 1 197 ? -23.827 0.880 39.349 1.00 97.44 197 ARG A O 1
ATOM 1595 N N . GLU A 1 198 ? -21.795 1.812 39.332 1.00 97.50 198 GLU A N 1
ATOM 1596 C CA . GLU A 1 198 ? -21.747 2.010 40.784 1.00 97.50 198 GLU A CA 1
ATOM 1597 C C . GLU A 1 198 ? -22.905 2.888 41.299 1.00 97.50 198 GLU A C 1
ATOM 1599 O O . GLU A 1 198 ? -23.480 2.627 42.358 1.00 97.50 198 GLU A O 1
ATOM 1604 N N . ILE A 1 199 ? -23.286 3.926 40.547 1.00 97.62 199 ILE A N 1
ATOM 1605 C CA . ILE A 1 199 ? -24.444 4.770 40.880 1.00 97.62 199 ILE A CA 1
ATOM 1606 C C . ILE A 1 199 ? -25.755 3.982 40.752 1.00 97.62 199 ILE A C 1
ATOM 1608 O O . ILE A 1 199 ? -26.642 4.142 41.593 1.00 97.62 199 ILE A O 1
ATOM 1612 N N . GLN A 1 200 ? -25.893 3.145 39.721 1.00 96.50 200 GLN A N 1
ATOM 1613 C CA . GLN A 1 200 ? -27.075 2.303 39.516 1.00 96.50 200 GLN A CA 1
ATOM 1614 C C . GLN A 1 200 ? -27.248 1.288 40.651 1.00 96.50 200 GLN A C 1
ATOM 1616 O O . GLN A 1 200 ? -28.344 1.209 41.208 1.00 96.50 200 GLN A O 1
ATOM 1621 N N . ASP A 1 201 ? -26.171 0.613 41.056 1.00 97.50 201 ASP A N 1
ATOM 1622 C CA . ASP A 1 201 ? -26.181 -0.359 42.154 1.00 97.50 201 ASP A CA 1
ATOM 1623 C C . ASP A 1 201 ? -26.597 0.305 43.477 1.00 97.50 201 ASP A C 1
ATOM 1625 O O . ASP A 1 201 ? -27.503 -0.170 44.167 1.00 97.50 201 ASP A O 1
ATOM 1629 N N . LYS A 1 202 ? -26.014 1.472 43.800 1.00 97.50 202 LYS A N 1
ATOM 1630 C CA . LYS A 1 202 ? -26.387 2.252 44.997 1.00 97.50 202 LYS A CA 1
ATOM 1631 C C . LYS A 1 202 ? -27.846 2.702 44.962 1.00 97.50 202 LYS A C 1
ATOM 1633 O O . LYS A 1 202 ? -28.536 2.665 45.982 1.00 97.50 202 LYS A O 1
ATOM 1638 N N . LEU A 1 203 ? -28.334 3.134 43.799 1.00 97.50 203 LEU A N 1
ATOM 1639 C CA . LEU A 1 203 ? -29.727 3.542 43.629 1.00 97.50 203 LEU A CA 1
ATOM 1640 C C . LEU A 1 203 ? -30.686 2.365 43.849 1.00 97.50 203 LEU A C 1
ATOM 1642 O O . LEU A 1 203 ? -31.763 2.545 44.422 1.00 97.50 203 LEU A O 1
ATOM 1646 N N . GLU A 1 204 ? -30.328 1.175 43.378 1.00 97.12 204 GLU A N 1
ATOM 1647 C CA . GLU A 1 204 ? -31.138 -0.027 43.542 1.00 97.12 204 GLU A CA 1
ATOM 1648 C C . GLU A 1 204 ? -31.155 -0.514 44.997 1.00 97.12 204 GLU A C 1
ATOM 1650 O O . GLU A 1 204 ? -32.226 -0.833 45.524 1.00 97.12 204 GLU A O 1
ATOM 1655 N N . GLU A 1 205 ? -30.013 -0.455 45.685 1.00 97.44 205 GLU A N 1
ATOM 1656 C CA . GLU A 1 205 ? -29.907 -0.756 47.114 1.00 97.44 205 GLU A CA 1
ATOM 1657 C C . GLU A 1 205 ? -30.790 0.179 47.961 1.00 97.44 205 GLU A C 1
ATOM 1659 O O . GLU A 1 205 ? -31.580 -0.280 48.793 1.00 97.44 205 GLU A O 1
ATOM 1664 N N . GLU A 1 206 ? -30.732 1.493 47.719 1.00 96.81 206 GLU A N 1
ATOM 1665 C CA . GLU A 1 206 ? -31.570 2.469 48.428 1.00 96.81 206 GLU A CA 1
ATOM 1666 C C . GLU A 1 206 ? -33.063 2.271 48.134 1.00 96.81 206 GLU A C 1
ATOM 1668 O O . GLU A 1 206 ? -33.894 2.308 49.049 1.00 96.81 206 GLU A O 1
ATOM 1673 N N . LYS A 1 207 ? -33.428 1.963 46.881 1.00 97.19 207 LYS A N 1
ATOM 1674 C CA . LYS A 1 207 ? -34.810 1.596 46.526 1.00 97.19 207 LYS A CA 1
ATOM 1675 C C . LYS A 1 207 ? -35.281 0.351 47.281 1.00 97.19 207 LYS A C 1
ATOM 1677 O O . LYS A 1 207 ? -36.433 0.310 47.718 1.00 97.19 207 LYS A O 1
ATOM 1682 N N . ALA A 1 208 ? -34.428 -0.662 47.444 1.00 96.81 208 ALA A N 1
ATOM 1683 C CA . ALA A 1 208 ? -34.759 -1.870 48.197 1.00 96.81 208 ALA A CA 1
ATOM 1684 C C . ALA A 1 208 ? -34.960 -1.573 49.693 1.00 96.81 208 ALA A C 1
ATOM 1686 O O . ALA A 1 208 ? -35.955 -2.015 50.275 1.00 96.81 208 ALA A O 1
ATOM 1687 N N . LYS A 1 209 ? -34.083 -0.760 50.302 1.00 96.81 209 LYS A N 1
ATOM 1688 C CA . LYS A 1 209 ? -34.218 -0.314 51.703 1.00 96.81 209 LYS A CA 1
ATOM 1689 C C . LYS A 1 209 ? -35.526 0.436 51.943 1.00 96.81 209 LYS A C 1
ATOM 1691 O O . LYS A 1 209 ? -36.220 0.155 52.921 1.00 96.81 209 LYS A O 1
ATOM 1696 N N . LEU A 1 210 ? -35.892 1.345 51.036 1.00 96.62 210 LEU A N 1
ATOM 1697 C CA . LEU A 1 210 ? -37.157 2.085 51.096 1.00 96.62 210 LEU A CA 1
ATOM 1698 C C . LEU A 1 210 ? -38.369 1.146 51.092 1.00 96.62 210 LEU A C 1
ATOM 1700 O O . LEU A 1 210 ? -39.214 1.248 51.978 1.00 96.62 210 LEU A O 1
ATOM 1704 N N . LYS A 1 211 ? -38.408 0.163 50.182 1.00 96.75 211 LYS A N 1
ATOM 1705 C CA . LYS A 1 211 ? -39.495 -0.832 50.132 1.00 96.75 211 LYS A CA 1
ATOM 1706 C C . LYS A 1 211 ? -39.629 -1.621 51.436 1.00 96.75 211 LYS A C 1
ATOM 1708 O O . LYS A 1 211 ? -40.742 -1.832 51.916 1.00 96.75 211 LYS A O 1
ATOM 1713 N N . VAL A 1 212 ? -38.509 -2.057 52.019 1.00 97.12 212 VAL A N 1
ATOM 1714 C CA . VAL A 1 212 ? -38.516 -2.786 53.300 1.00 97.12 212 VAL A CA 1
ATOM 1715 C C . VAL A 1 212 ? -39.042 -1.897 54.425 1.00 97.12 212 VAL A C 1
ATOM 1717 O O . VAL A 1 212 ? -39.864 -2.350 55.223 1.00 97.12 212 VAL A O 1
ATOM 1720 N N . ARG A 1 213 ? -38.615 -0.628 54.476 1.00 96.62 213 ARG A N 1
ATOM 1721 C CA . ARG A 1 213 ? -39.084 0.346 55.470 1.00 96.62 213 ARG A CA 1
ATOM 1722 C C . ARG A 1 213 ? -40.595 0.560 55.384 1.00 96.62 213 ARG A C 1
ATOM 1724 O O . ARG A 1 213 ? -41.266 0.524 56.415 1.00 96.62 213 ARG A O 1
ATOM 1731 N N . ASP A 1 214 ? -41.121 0.733 54.176 1.00 97.06 214 ASP A N 1
ATOM 1732 C CA . ASP A 1 214 ? -42.549 0.962 53.948 1.00 97.06 214 ASP A CA 1
ATOM 1733 C C . ASP A 1 214 ? -43.384 -0.268 54.353 1.00 97.06 214 ASP A C 1
ATOM 1735 O O . ASP A 1 214 ? -44.393 -0.136 55.047 1.00 97.06 214 ASP A O 1
ATOM 1739 N N . LEU A 1 215 ? -42.919 -1.485 54.034 1.00 96.94 215 LEU A N 1
ATOM 1740 C CA . LEU A 1 215 ? -43.552 -2.735 54.484 1.00 96.94 215 LEU A CA 1
ATOM 1741 C C . LEU A 1 215 ? -43.562 -2.878 56.014 1.00 96.94 215 LEU A C 1
ATOM 1743 O O . LEU A 1 215 ? -44.548 -3.340 56.594 1.00 96.94 215 LEU A O 1
ATOM 1747 N N . LEU A 1 216 ? -42.475 -2.480 56.678 1.00 96.75 216 LEU A N 1
ATOM 1748 C CA . LEU A 1 216 ? -42.375 -2.478 58.139 1.00 96.75 216 LEU A CA 1
ATOM 1749 C C . LEU A 1 216 ? -43.382 -1.518 58.776 1.00 96.75 216 LEU A C 1
ATOM 1751 O O . LEU A 1 216 ? -43.996 -1.870 59.786 1.00 96.75 216 LEU A O 1
ATOM 1755 N N . LEU A 1 217 ? -43.578 -0.342 58.173 1.00 96.31 217 LEU A N 1
ATOM 1756 C CA . LEU A 1 217 ? -44.560 0.638 58.627 1.00 96.31 217 LEU A CA 1
ATOM 1757 C C . LEU A 1 217 ? -45.985 0.073 58.525 1.00 96.31 217 LEU A C 1
ATOM 1759 O O . LEU A 1 217 ? -46.696 0.027 59.526 1.00 96.31 217 LEU A O 1
ATOM 1763 N N . ILE A 1 218 ? -46.345 -0.494 57.368 1.00 96.25 218 ILE A N 1
ATOM 1764 C CA . ILE A 1 218 ? -47.656 -1.132 57.144 1.00 96.25 218 ILE A CA 1
ATOM 1765 C C . ILE A 1 218 ? -47.909 -2.262 58.152 1.00 96.25 218 ILE A C 1
ATOM 1767 O O . ILE A 1 218 ? -49.006 -2.398 58.706 1.00 96.25 218 ILE A O 1
ATOM 1771 N N . LYS A 1 219 ? -46.891 -3.088 58.425 1.00 96.25 219 LYS A N 1
ATOM 1772 C CA . LYS A 1 219 ? -47.001 -4.190 59.390 1.00 96.25 219 LYS A CA 1
ATOM 1773 C C . LYS A 1 219 ? -47.216 -3.675 60.814 1.00 96.25 219 LYS A C 1
ATOM 1775 O O . LYS A 1 219 ? -48.022 -4.247 61.549 1.00 96.25 219 LYS A O 1
ATOM 1780 N N . LYS A 1 220 ? -46.519 -2.604 61.202 1.00 95.94 220 LYS A N 1
ATOM 1781 C CA . LYS A 1 220 ? -46.673 -1.967 62.516 1.00 95.94 220 LYS A CA 1
ATOM 1782 C C . LYS A 1 220 ? -48.085 -1.411 62.698 1.00 95.94 220 LYS A C 1
ATOM 1784 O O . LYS A 1 220 ? -48.705 -1.688 63.725 1.00 95.94 220 LYS A O 1
ATOM 1789 N N . ASP A 1 221 ? -48.611 -0.722 61.689 1.00 96.12 221 ASP A N 1
ATOM 1790 C CA . ASP A 1 221 ? -49.970 -0.172 61.713 1.00 96.12 221 ASP A CA 1
ATOM 1791 C C . ASP A 1 221 ? -51.024 -1.283 61.787 1.00 96.12 221 ASP A C 1
ATOM 1793 O O . ASP A 1 221 ? -51.956 -1.209 62.588 1.00 96.12 221 ASP A O 1
ATOM 1797 N N . SER A 1 222 ? -50.827 -2.380 61.048 1.00 95.31 222 SER A N 1
ATOM 1798 C CA . SER A 1 222 ? -51.712 -3.554 61.096 1.00 95.31 222 SER A CA 1
ATOM 1799 C C . SER A 1 222 ? -51.770 -4.191 62.491 1.00 95.31 222 SER A C 1
ATOM 1801 O O . SER A 1 222 ? -52.843 -4.562 62.968 1.00 95.31 222 SER A O 1
ATOM 1803 N N . ILE A 1 223 ? -50.622 -4.306 63.172 1.00 95.44 223 ILE A N 1
ATOM 1804 C CA . ILE A 1 223 ? -50.553 -4.818 64.550 1.00 95.44 223 ILE A CA 1
ATOM 1805 C C . ILE A 1 223 ? -51.274 -3.868 65.512 1.00 95.44 223 ILE A C 1
ATOM 1807 O O . ILE A 1 223 ? -52.031 -4.323 66.372 1.00 95.44 223 ILE A O 1
ATOM 1811 N N . LEU A 1 224 ? -51.066 -2.556 65.369 1.00 94.88 224 LEU A N 1
ATOM 1812 C CA . LEU A 1 224 ? -51.715 -1.550 66.207 1.00 94.88 224 LEU A CA 1
ATOM 1813 C C . LEU A 1 224 ? -53.243 -1.613 66.066 1.00 94.88 224 LEU A C 1
ATOM 1815 O O . LEU A 1 224 ? -53.946 -1.661 67.075 1.00 94.88 224 LEU A O 1
ATOM 1819 N N . LEU A 1 225 ? -53.742 -1.682 64.828 1.00 94.06 225 LEU A N 1
ATOM 1820 C CA . LEU A 1 225 ? -55.169 -1.805 64.528 1.00 94.06 225 LEU A CA 1
ATOM 1821 C C . LEU A 1 225 ? -55.764 -3.069 65.152 1.00 94.06 225 LEU A C 1
ATOM 1823 O O . LEU A 1 225 ? -56.771 -2.987 65.852 1.00 94.06 225 LEU A O 1
ATOM 1827 N N . ARG A 1 226 ? -55.098 -4.220 64.998 1.00 94.06 226 ARG A N 1
ATOM 1828 C CA . ARG A 1 226 ? -55.536 -5.482 65.615 1.00 94.06 226 ARG A CA 1
ATOM 1829 C C . ARG A 1 226 ? -55.620 -5.381 67.139 1.00 94.06 226 ARG A C 1
ATOM 1831 O O . ARG A 1 226 ? -56.600 -5.825 67.736 1.00 94.06 226 ARG A O 1
ATOM 1838 N N . ASN A 1 227 ? -54.616 -4.775 67.771 1.00 92.50 227 ASN A N 1
ATOM 1839 C CA . ASN A 1 227 ? -54.585 -4.598 69.223 1.00 92.50 227 ASN A CA 1
ATOM 1840 C C . ASN A 1 227 ? -55.710 -3.677 69.718 1.00 92.50 227 ASN A C 1
ATOM 1842 O O . ASN A 1 227 ? -56.324 -3.964 70.747 1.00 92.50 227 ASN A O 1
ATOM 1846 N N . LEU A 1 228 ? -55.994 -2.588 68.997 1.00 92.75 228 LEU A N 1
ATOM 1847 C CA . LEU A 1 228 ? -57.107 -1.683 69.305 1.00 92.75 228 LEU A CA 1
ATOM 1848 C C . LEU A 1 228 ? -58.458 -2.387 69.173 1.00 92.75 228 LEU A C 1
ATOM 1850 O O . LEU A 1 228 ? -59.330 -2.198 70.017 1.00 92.75 228 LEU A O 1
ATOM 1854 N N . GLN A 1 229 ? -58.612 -3.226 68.152 1.00 91.69 229 GLN A N 1
ATOM 1855 C CA . GLN A 1 229 ? -59.834 -3.988 67.917 1.00 91.69 229 GLN A CA 1
ATOM 1856 C C . GLN A 1 229 ? -60.071 -5.020 69.025 1.00 91.69 229 GLN A C 1
ATOM 1858 O O . GLN A 1 229 ? -61.141 -5.040 69.619 1.00 91.69 229 GLN A O 1
ATOM 1863 N N . THR A 1 230 ? -59.023 -5.750 69.418 1.00 89.06 230 THR A N 1
ATOM 1864 C CA . THR A 1 230 ? -59.069 -6.713 70.535 1.00 89.06 230 THR A CA 1
ATOM 1865 C C . THR A 1 230 ? -59.358 -6.033 71.882 1.00 89.06 230 THR A C 1
ATOM 1867 O O . THR A 1 230 ? -59.981 -6.617 72.764 1.00 89.06 230 THR A O 1
ATOM 1870 N N . ARG A 1 231 ? -58.869 -4.800 72.098 1.00 89.31 231 ARG A N 1
ATOM 1871 C CA . ARG A 1 231 ? -59.240 -4.001 73.282 1.00 89.31 231 ARG A CA 1
ATOM 1872 C C . ARG A 1 231 ? -60.716 -3.633 73.248 1.00 89.31 231 ARG A C 1
ATOM 1874 O O . ARG A 1 231 ? -61.404 -3.899 74.218 1.00 89.31 231 ARG A O 1
ATOM 1881 N N . ARG A 1 232 ? -61.197 -3.111 72.116 1.00 87.44 232 ARG A N 1
ATOM 1882 C CA . ARG A 1 232 ? -62.604 -2.738 71.948 1.00 87.44 232 ARG A CA 1
ATOM 1883 C C . ARG A 1 232 ? -63.539 -3.924 72.189 1.00 87.44 232 ARG A C 1
ATOM 1885 O O . ARG A 1 232 ? -64.513 -3.750 72.899 1.00 87.44 232 ARG A O 1
ATOM 1892 N N . GLU A 1 233 ? -63.220 -5.099 71.644 1.00 88.38 233 GLU A N 1
ATOM 1893 C CA . GLU A 1 233 ? -63.994 -6.336 71.836 1.00 88.38 233 GLU A CA 1
ATOM 1894 C C . GLU A 1 233 ? -64.056 -6.771 73.305 1.00 88.38 233 GLU A C 1
ATOM 1896 O O . GLU A 1 233 ? -65.123 -7.155 73.782 1.00 88.38 233 GLU A O 1
ATOM 1901 N N . ARG A 1 234 ? -62.937 -6.670 74.039 1.00 85.62 234 ARG A N 1
ATOM 1902 C CA . ARG A 1 234 ? -62.914 -6.923 75.487 1.00 85.62 234 ARG A CA 1
ATOM 1903 C C . ARG A 1 234 ? -63.761 -5.916 76.247 1.00 85.62 234 ARG A C 1
ATOM 1905 O O . ARG A 1 234 ? -64.628 -6.335 76.997 1.00 85.62 234 ARG A O 1
ATOM 1912 N N . ASP A 1 235 ? -63.575 -4.624 75.987 1.00 87.12 235 ASP A N 1
ATOM 1913 C CA . ASP A 1 235 ? -64.343 -3.570 76.651 1.00 87.12 235 ASP A CA 1
ATOM 1914 C C . ASP A 1 235 ? -65.856 -3.743 76.389 1.00 87.12 235 ASP A C 1
ATOM 1916 O O . ASP A 1 235 ? -66.665 -3.591 77.300 1.00 87.12 235 ASP A O 1
ATOM 1920 N N . THR A 1 236 ? -66.262 -4.122 75.167 1.00 81.06 236 THR A N 1
ATOM 1921 C CA . THR A 1 236 ? -67.668 -4.443 74.855 1.00 81.06 236 THR A CA 1
ATOM 1922 C C . THR A 1 236 ? -68.152 -5.727 75.521 1.00 81.06 236 THR A C 1
ATOM 1924 O O . THR A 1 236 ? -69.280 -5.755 76.002 1.00 81.06 236 THR A O 1
ATOM 1927 N N . GLY A 1 237 ? -67.322 -6.772 75.576 1.00 79.19 237 GLY A N 1
ATOM 1928 C CA . GLY A 1 237 ? -67.661 -8.033 76.237 1.00 79.19 237 GLY A CA 1
ATOM 1929 C C . GLY A 1 237 ? -67.832 -7.863 77.745 1.00 79.19 237 GLY A C 1
ATOM 1930 O O . GLY A 1 237 ? -68.792 -8.379 78.308 1.00 79.19 237 GLY A O 1
ATOM 1931 N N . ASP A 1 238 ? -66.967 -7.072 78.383 1.00 80.12 238 ASP A N 1
ATOM 1932 C CA . ASP A 1 238 ? -67.071 -6.714 79.799 1.00 80.12 238 ASP A CA 1
ATOM 1933 C C . ASP A 1 238 ? -68.376 -5.937 80.067 1.00 80.12 238 ASP A C 1
ATOM 1935 O O . ASP A 1 238 ? -69.084 -6.224 81.034 1.00 80.12 238 ASP A O 1
ATOM 1939 N N . ILE A 1 239 ? -68.758 -5.006 79.178 1.00 75.06 239 ILE A N 1
ATOM 1940 C CA . ILE A 1 239 ? -70.047 -4.295 79.253 1.00 75.06 239 ILE A CA 1
ATOM 1941 C C . ILE A 1 239 ? -71.231 -5.262 79.087 1.00 75.06 239 ILE A C 1
ATOM 1943 O O . ILE A 1 239 ? -72.176 -5.198 79.873 1.00 75.06 239 ILE A O 1
ATOM 1947 N N . GLU A 1 240 ? -71.201 -6.170 78.109 1.00 73.81 240 GLU A N 1
ATOM 19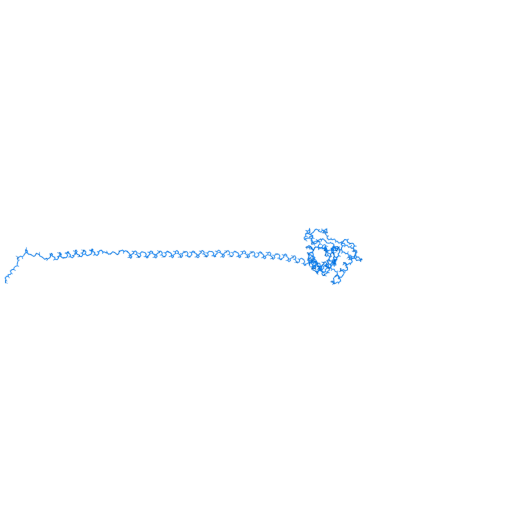48 C CA . GLU A 1 240 ? -72.261 -7.172 77.916 1.00 73.81 240 GLU A CA 1
ATOM 1949 C C . GLU A 1 240 ? -72.387 -8.116 79.114 1.00 73.81 240 GLU A C 1
ATOM 1951 O O . GLU A 1 240 ? -73.500 -8.468 79.503 1.00 73.81 240 GLU A O 1
ATOM 1956 N N . GLN A 1 241 ? -71.271 -8.498 79.736 1.00 75.50 241 GLN A N 1
ATOM 1957 C CA . GLN A 1 241 ? -71.266 -9.337 80.931 1.00 75.50 241 GLN A CA 1
ATOM 1958 C C . GLN A 1 241 ? -71.894 -8.616 82.129 1.00 75.50 241 GLN A C 1
ATOM 1960 O O . GLN A 1 241 ? -72.627 -9.240 82.892 1.00 75.50 241 GLN A O 1
ATOM 1965 N N . ILE A 1 242 ? -71.656 -7.307 82.270 1.00 73.94 242 ILE A N 1
ATOM 1966 C CA . ILE A 1 242 ? -72.305 -6.462 83.284 1.00 73.94 242 ILE A CA 1
ATOM 1967 C C . ILE A 1 242 ? -73.809 -6.332 83.006 1.00 73.94 242 ILE A C 1
ATOM 1969 O O . ILE A 1 242 ? -74.608 -6.444 83.932 1.00 73.94 242 ILE A O 1
ATOM 1973 N N . ILE A 1 243 ? -74.211 -6.130 81.747 1.00 71.19 243 ILE A N 1
ATOM 1974 C CA . ILE A 1 243 ? -75.628 -6.012 81.360 1.00 71.19 243 ILE A CA 1
ATOM 1975 C C . ILE A 1 243 ? -76.379 -7.341 81.558 1.00 71.19 243 ILE A C 1
ATOM 1977 O O . ILE A 1 243 ? -77.522 -7.330 82.007 1.00 71.19 243 ILE A O 1
ATOM 1981 N N . ASN A 1 244 ? -75.744 -8.478 81.253 1.00 65.56 244 ASN A N 1
ATOM 1982 C CA . ASN A 1 244 ? -76.338 -9.816 81.357 1.00 65.56 244 ASN A CA 1
ATOM 1983 C C . ASN A 1 244 ? -76.146 -10.487 82.727 1.00 65.56 244 ASN A C 1
ATOM 1985 O O . ASN A 1 244 ? -76.533 -11.648 82.895 1.00 65.56 244 ASN A O 1
ATOM 1989 N N . GLN A 1 245 ? -75.577 -9.801 83.724 1.00 62.19 245 GLN A N 1
ATOM 1990 C CA . GLN A 1 245 ? -75.664 -10.289 85.097 1.00 62.19 245 GLN A CA 1
ATOM 1991 C C . GLN A 1 245 ? -77.140 -10.320 85.517 1.00 62.19 245 GLN A C 1
ATOM 1993 O O . GLN A 1 245 ? -77.846 -9.325 85.335 1.00 62.19 245 GLN A O 1
ATOM 1998 N N . PRO A 1 246 ? -77.637 -11.432 86.093 1.00 55.59 246 PRO A N 1
ATOM 1999 C CA . PRO A 1 246 ? -78.988 -11.459 86.621 1.00 55.59 246 PRO A CA 1
ATOM 2000 C C . PRO A 1 246 ? -79.084 -10.364 87.679 1.00 55.59 246 PRO A C 1
ATOM 2002 O O . PRO A 1 246 ? -78.345 -10.385 88.666 1.00 55.59 246 PRO A O 1
ATOM 2005 N N . SER A 1 247 ? -79.974 -9.391 87.459 1.00 55.84 247 SER A N 1
ATOM 2006 C CA . SER A 1 247 ? -80.308 -8.403 88.478 1.00 55.84 247 SER A CA 1
ATOM 2007 C C . SER A 1 247 ? -80.540 -9.154 89.783 1.00 55.84 247 SER A C 1
ATOM 2009 O O . SER A 1 247 ? -81.297 -10.130 89.786 1.00 55.84 247 SER A O 1
ATOM 2011 N N . LEU A 1 248 ? -79.925 -8.712 90.880 1.00 53.12 248 LEU A N 1
ATOM 2012 C CA . LEU A 1 248 ? -80.382 -9.064 92.218 1.00 53.12 248 LEU A CA 1
ATOM 2013 C C . LEU A 1 248 ? -81.814 -8.526 92.363 1.00 53.12 248 LEU A C 1
ATOM 2015 O O . LEU A 1 248 ? -82.049 -7.480 92.960 1.00 53.12 248 LEU A O 1
ATOM 2019 N N . GLN A 1 249 ? -82.791 -9.233 91.798 1.00 52.09 249 GLN A N 1
ATOM 2020 C CA . GLN A 1 249 ? -84.143 -9.224 92.307 1.00 52.09 249 GLN A CA 1
ATOM 2021 C C . GLN A 1 249 ? -84.020 -9.882 93.674 1.00 52.09 249 GLN A C 1
ATOM 2023 O O . GLN A 1 249 ? -84.040 -11.104 93.813 1.00 52.09 249 GLN A O 1
ATOM 2028 N N . ALA A 1 250 ? -83.802 -9.046 94.690 1.00 53.41 250 ALA A N 1
ATOM 2029 C CA . ALA A 1 250 ? -84.093 -9.420 96.058 1.00 53.41 250 ALA A CA 1
ATOM 2030 C C . ALA A 1 250 ? -85.465 -10.118 96.056 1.00 53.41 250 ALA A C 1
ATOM 2032 O O . ALA A 1 250 ? -86.379 -9.625 95.384 1.00 53.41 250 ALA A O 1
ATOM 2033 N N . PRO A 1 251 ? -85.623 -11.271 96.728 1.00 50.06 251 PRO A N 1
ATOM 2034 C CA . PRO A 1 251 ? -86.858 -12.026 96.642 1.00 50.06 251 PRO A CA 1
ATOM 2035 C C . PRO A 1 251 ? -87.981 -11.152 97.195 1.00 50.06 251 PRO A C 1
ATOM 2037 O O . PRO A 1 251 ? -88.053 -10.918 98.402 1.00 50.06 251 PRO A O 1
ATOM 2040 N N . SER A 1 252 ? -88.850 -10.663 96.304 1.00 56.28 252 SER A N 1
ATOM 2041 C CA . SER A 1 252 ? -90.071 -9.920 96.648 1.00 56.28 252 SER A CA 1
ATOM 2042 C C . SER A 1 252 ? -90.917 -10.705 97.664 1.00 56.28 252 SER A C 1
ATOM 2044 O O . SER A 1 252 ? -91.628 -10.121 98.477 1.00 56.28 252 SER A O 1
ATOM 2046 N N . ASP A 1 253 ? -90.735 -12.026 97.699 1.00 57.59 253 ASP A N 1
ATOM 2047 C CA . ASP A 1 253 ? -91.365 -12.945 98.638 1.00 57.59 253 ASP A CA 1
ATOM 2048 C C . ASP A 1 253 ? -90.840 -12.829 100.078 1.00 57.59 253 ASP A C 1
ATOM 2050 O O . ASP A 1 253 ? -91.605 -13.079 101.001 1.00 57.59 253 ASP A O 1
ATOM 2054 N N . ARG A 1 254 ? -89.584 -12.411 100.317 1.00 58.84 254 ARG A N 1
ATOM 2055 C CA . ARG A 1 254 ? -89.069 -12.193 101.689 1.00 58.84 254 ARG A CA 1
ATOM 2056 C C . ARG A 1 254 ? -89.662 -10.943 102.329 1.00 58.84 254 ARG A C 1
ATOM 2058 O O . ARG A 1 254 ? -90.044 -10.995 103.490 1.00 58.84 254 ARG A O 1
ATOM 2065 N N . ILE A 1 255 ? -89.788 -9.865 101.556 1.00 61.31 255 ILE A N 1
ATOM 2066 C CA . ILE A 1 255 ? -90.370 -8.603 102.034 1.00 61.31 255 ILE A CA 1
ATOM 2067 C C . ILE A 1 255 ? -91.870 -8.784 102.299 1.00 61.31 255 ILE A C 1
ATOM 2069 O O . ILE A 1 255 ? -92.353 -8.363 103.344 1.00 61.31 255 ILE A O 1
ATOM 2073 N N . LYS A 1 256 ? -92.595 -9.503 101.427 1.00 63.56 256 LYS A N 1
ATOM 2074 C CA . LYS A 1 256 ? -94.008 -9.844 101.673 1.00 63.56 256 LYS A CA 1
ATOM 2075 C C . LYS A 1 256 ? -94.204 -10.696 102.932 1.00 63.56 256 LYS A C 1
ATOM 2077 O O . LYS A 1 256 ? -95.144 -10.454 103.681 1.00 63.56 256 LYS A O 1
ATOM 2082 N N . ASN A 1 257 ? -93.312 -11.657 103.192 1.00 64.62 257 ASN A N 1
ATOM 2083 C CA . ASN A 1 257 ? -93.394 -12.507 104.387 1.00 64.62 257 ASN A CA 1
ATOM 2084 C C . ASN A 1 257 ? -93.086 -11.734 105.681 1.00 64.62 257 ASN A C 1
ATOM 2086 O O . ASN A 1 257 ? -93.714 -11.971 106.710 1.00 64.62 257 ASN A O 1
ATOM 2090 N N . GLU A 1 258 ? -92.136 -10.795 105.639 1.00 66.62 258 GLU A N 1
ATOM 2091 C CA . GLU A 1 258 ? -91.837 -9.914 106.775 1.00 66.62 258 GLU A CA 1
ATOM 2092 C C . GLU A 1 258 ? -92.968 -8.902 107.024 1.00 66.62 258 GLU A C 1
ATOM 2094 O O . GLU A 1 258 ? -93.318 -8.662 108.180 1.00 66.62 258 GLU A O 1
ATOM 2099 N N . GLU A 1 259 ? -93.610 -8.371 105.977 1.00 67.19 259 GLU A N 1
ATOM 2100 C CA . GLU A 1 259 ? -94.802 -7.521 106.113 1.00 67.19 259 GLU A CA 1
ATOM 2101 C C . GLU A 1 259 ? -96.009 -8.287 106.679 1.00 67.19 259 GLU A C 1
ATOM 2103 O O . GLU A 1 259 ? -96.712 -7.758 107.544 1.00 67.19 259 GLU A O 1
ATOM 2108 N N . GLU A 1 260 ? -96.239 -9.541 106.273 1.00 70.38 260 GLU A N 1
ATOM 2109 C CA . GLU A 1 260 ? -97.284 -10.390 106.864 1.00 70.38 260 GLU A CA 1
ATOM 2110 C C . GLU A 1 260 ? -96.983 -10.752 108.327 1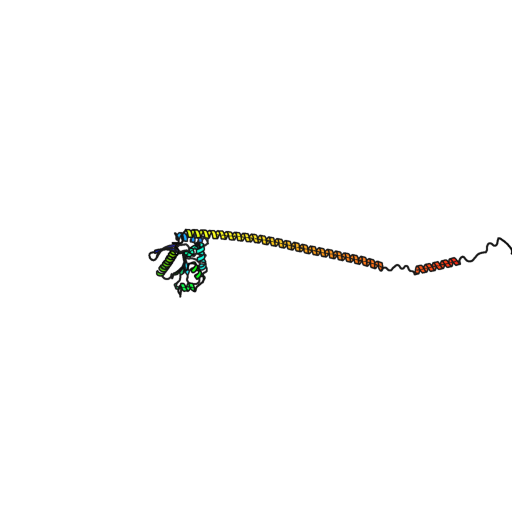.00 70.38 260 GLU A C 1
ATOM 2112 O O . GLU A 1 260 ? -97.887 -10.704 109.168 1.00 70.38 260 GLU A O 1
ATOM 2117 N N . GLN A 1 261 ? -95.722 -11.039 108.673 1.00 71.75 261 GLN A N 1
ATOM 2118 C CA . GLN A 1 261 ? -95.313 -11.290 110.061 1.00 71.75 261 GLN A CA 1
ATOM 2119 C C . GLN A 1 261 ? -95.459 -10.050 110.947 1.00 71.75 261 GLN A C 1
ATOM 2121 O O . GLN A 1 261 ? -95.987 -10.152 112.059 1.00 71.75 261 GLN A O 1
ATOM 2126 N N . LEU A 1 262 ? -95.044 -8.877 110.466 1.00 70.81 262 LEU A N 1
ATOM 2127 C CA . LEU A 1 262 ? -95.202 -7.618 111.192 1.00 70.81 262 LEU A CA 1
ATOM 2128 C C . LEU A 1 262 ? -96.689 -7.250 111.324 1.00 70.81 262 LEU A C 1
ATOM 2130 O O . LEU A 1 262 ? -97.133 -6.905 112.417 1.00 70.81 262 LEU A O 1
ATOM 2134 N N . SER A 1 263 ? -97.498 -7.418 110.274 1.00 68.50 263 SER A N 1
ATOM 2135 C CA . SER A 1 263 ? -98.956 -7.210 110.324 1.00 68.50 263 SER A CA 1
ATOM 2136 C C . SER A 1 263 ? -99.646 -8.139 111.336 1.00 68.50 263 SER A C 1
ATOM 2138 O O . SER A 1 263 ? -100.515 -7.705 112.101 1.00 68.50 263 SER A O 1
ATOM 2140 N N . GLY A 1 264 ? -99.213 -9.403 111.423 1.00 69.06 264 GLY A N 1
ATOM 2141 C CA . GLY A 1 264 ? -99.669 -10.355 112.440 1.00 69.06 264 GLY A CA 1
ATOM 2142 C C . GLY A 1 264 ? -99.283 -9.951 113.869 1.00 69.06 264 GLY A C 1
ATOM 2143 O O . GLY A 1 264 ? -100.119 -9.991 114.777 1.00 69.06 264 GLY A O 1
ATOM 2144 N N . GLN A 1 265 ? -98.048 -9.491 114.083 1.00 69.31 265 GLN A N 1
ATOM 2145 C CA . GLN A 1 265 ? -97.581 -9.018 115.392 1.00 69.31 265 GLN A CA 1
ATOM 2146 C C . GLN A 1 265 ? -98.313 -7.747 115.855 1.00 69.31 265 GLN A C 1
ATOM 2148 O O . GLN A 1 265 ? -98.710 -7.664 117.019 1.00 69.31 265 GLN A O 1
ATOM 2153 N N . TRP A 1 266 ? -98.589 -6.800 114.953 1.00 61.59 266 TRP A N 1
ATOM 2154 C CA . TRP A 1 266 ? -99.360 -5.589 115.264 1.00 61.59 266 TRP A CA 1
ATOM 2155 C C . TRP A 1 266 ? -100.818 -5.888 115.644 1.00 61.59 266 TRP A C 1
ATOM 2157 O O . TRP A 1 266 ? -101.330 -5.307 116.604 1.00 61.59 266 TRP A O 1
ATOM 2167 N N . LYS A 1 267 ? -101.481 -6.845 114.975 1.00 64.06 267 LYS A N 1
ATOM 2168 C CA . LYS A 1 267 ? -102.835 -7.294 115.364 1.00 64.06 267 LYS A CA 1
ATOM 2169 C C . LYS A 1 267 ? -102.859 -7.985 116.731 1.00 64.06 267 LYS A C 1
ATOM 2171 O O . LYS A 1 267 ? -103.816 -7.819 117.483 1.00 64.06 267 LYS A O 1
ATOM 2176 N N . THR A 1 268 ? -101.794 -8.704 117.081 1.00 62.69 268 THR A N 1
ATOM 2177 C CA . THR A 1 268 ? -101.655 -9.361 118.393 1.00 62.69 268 THR A CA 1
ATOM 2178 C C . THR A 1 268 ? -101.408 -8.336 119.511 1.00 62.69 268 THR A C 1
ATOM 2180 O O . THR A 1 268 ? -101.980 -8.450 120.593 1.00 62.69 268 THR A O 1
ATOM 2183 N N . ALA A 1 269 ? -100.641 -7.275 119.233 1.00 59.28 269 ALA A N 1
ATOM 2184 C CA . ALA A 1 269 ? -100.412 -6.168 120.165 1.00 59.28 269 ALA A CA 1
ATOM 2185 C C . ALA A 1 269 ? -101.655 -5.278 120.380 1.00 59.28 269 ALA A C 1
ATOM 2187 O O . ALA A 1 269 ? -101.845 -4.754 121.476 1.00 59.28 269 ALA A O 1
ATOM 2188 N N . GLN A 1 270 ? -102.537 -5.143 119.380 1.00 56.22 270 GLN A N 1
ATOM 2189 C CA . GLN A 1 270 ? -103.822 -4.439 119.528 1.00 56.22 270 GLN A CA 1
ATOM 2190 C C . GLN A 1 270 ? -104.916 -5.282 120.212 1.00 56.22 270 GLN A C 1
ATOM 2192 O O . GLN A 1 270 ? -105.860 -4.716 120.755 1.00 56.22 270 GLN A O 1
ATOM 2197 N N . GLY A 1 271 ? -104.783 -6.614 120.245 1.00 56.69 271 GLY A N 1
ATOM 2198 C CA . GLY A 1 271 ? -105.671 -7.504 121.007 1.00 56.69 271 GLY A CA 1
ATOM 2199 C C . GLY A 1 271 ? -105.337 -7.614 122.504 1.00 56.69 271 GLY A C 1
ATOM 2200 O O . GLY A 1 271 ? -106.198 -7.992 123.292 1.00 56.69 271 GLY A O 1
ATOM 2201 N N . ALA A 1 272 ? -104.116 -7.255 122.917 1.00 52.38 272 ALA A N 1
ATOM 2202 C CA . ALA A 1 272 ? -103.636 -7.388 124.299 1.00 52.38 272 ALA A CA 1
ATOM 2203 C C . ALA A 1 272 ? -103.871 -6.145 125.190 1.00 52.38 272 ALA A C 1
ATOM 2205 O O . ALA A 1 272 ? -103.470 -6.137 126.352 1.00 52.38 272 ALA A O 1
ATOM 2206 N N . THR A 1 273 ? -104.535 -5.099 124.685 1.00 50.66 273 THR A N 1
ATOM 2207 C CA . THR A 1 273 ? -104.871 -3.871 125.441 1.00 50.66 273 THR A CA 1
ATOM 2208 C C . THR A 1 273 ? -106.366 -3.715 125.744 1.00 50.66 273 THR A C 1
ATOM 2210 O O . THR A 1 273 ? -106.808 -2.641 126.148 1.00 50.66 273 THR A O 1
ATOM 2213 N N . GLY A 1 274 ? -107.156 -4.786 125.624 1.00 46.38 274 GLY A N 1
ATOM 2214 C CA . GLY A 1 274 ? -108.596 -4.763 125.886 1.00 46.38 274 GLY A CA 1
ATOM 2215 C C . GLY A 1 274 ? -109.076 -5.926 126.746 1.00 46.38 274 GLY A C 1
ATOM 2216 O O . GLY A 1 274 ? -109.689 -6.846 126.220 1.00 46.38 274 GLY A O 1
ATOM 2217 N N . GLY A 1 275 ? -108.852 -5.861 128.061 1.00 38.59 275 GLY A N 1
ATOM 2218 C CA . GLY A 1 275 ? -109.607 -6.682 129.014 1.00 38.59 275 GLY A CA 1
ATOM 2219 C C . GLY A 1 275 ? -108.804 -7.218 130.191 1.00 38.59 275 GLY A C 1
ATOM 2220 O O . GLY A 1 275 ? -108.369 -8.355 130.151 1.00 38.59 275 GLY A O 1
ATOM 2221 N N . GLU A 1 276 ? -108.641 -6.410 131.240 1.00 36.72 276 GLU A N 1
ATOM 2222 C CA . GLU A 1 276 ? -109.077 -6.763 132.604 1.00 36.72 276 GLU A CA 1
ATOM 2223 C C . GLU A 1 276 ? -108.721 -5.629 133.568 1.00 36.72 276 GLU A C 1
ATOM 2225 O O . GLU A 1 276 ? -107.663 -5.569 134.193 1.00 36.72 276 GLU A O 1
ATOM 2230 N N . SER A 1 277 ? -109.659 -4.689 133.671 1.00 37.16 277 SER A N 1
ATOM 2231 C CA . SER A 1 277 ? -109.835 -3.889 134.870 1.00 37.16 277 SER A CA 1
ATOM 2232 C C . SER A 1 277 ? -110.461 -4.745 135.971 1.00 37.16 277 SER A C 1
ATOM 2234 O O . SER A 1 277 ? -111.420 -5.478 135.733 1.00 37.16 277 SER A O 1
ATOM 2236 N N . ASP A 1 278 ? -110.019 -4.472 137.193 1.00 37.69 278 ASP A N 1
ATOM 2237 C CA . ASP A 1 278 ? -110.841 -4.479 138.402 1.00 37.69 278 ASP A CA 1
ATOM 2238 C C . ASP A 1 278 ? -111.151 -5.810 139.098 1.00 37.69 278 ASP A C 1
ATOM 2240 O O . ASP A 1 278 ? -112.294 -6.261 139.162 1.00 37.69 278 ASP A O 1
ATOM 2244 N N . ARG A 1 279 ? -110.173 -6.265 139.893 1.00 39.78 279 ARG A N 1
ATOM 2245 C CA . ARG A 1 279 ? -110.383 -6.434 141.345 1.00 39.78 279 ARG A CA 1
ATOM 2246 C C . ARG A 1 279 ? -109.154 -5.993 142.136 1.00 39.78 279 ARG A C 1
ATOM 2248 O O . ARG A 1 279 ? -108.374 -6.821 142.569 1.00 39.78 279 ARG A O 1
ATOM 2255 N N . ASP A 1 280 ? -109.002 -4.683 142.317 1.00 36.09 280 ASP A N 1
ATOM 2256 C CA . ASP A 1 280 ? -108.638 -4.097 143.616 1.00 36.09 280 ASP A CA 1
ATOM 2257 C C . ASP A 1 280 ? -108.600 -2.571 143.522 1.00 36.09 280 ASP A C 1
ATOM 2259 O O . ASP A 1 280 ? -107.543 -1.956 143.395 1.00 36.09 280 ASP A O 1
ATOM 2263 N N . LYS A 1 281 ? -109.791 -1.956 143.583 1.00 35.50 281 LYS A N 1
ATOM 2264 C CA . LYS A 1 281 ? -110.052 -0.672 144.269 1.00 35.50 281 LYS A CA 1
ATOM 2265 C C . LYS A 1 281 ? -111.534 -0.281 144.194 1.00 35.50 281 LYS A C 1
ATOM 2267 O O . LYS A 1 281 ? -111.916 0.756 143.670 1.00 35.50 281 LYS A O 1
ATOM 2272 N N . LYS A 1 282 ? -112.388 -1.037 144.892 1.00 37.41 282 LYS A N 1
ATOM 2273 C CA . LYS A 1 282 ? -113.604 -0.462 145.498 1.00 37.41 282 LYS A CA 1
ATOM 2274 C C . LYS A 1 282 ? -113.259 0.072 146.892 1.00 37.41 282 LYS A C 1
ATOM 2276 O O . LYS A 1 282 ? -113.533 -0.585 147.885 1.00 37.41 282 LYS A O 1
ATOM 2281 N N . LYS A 1 283 ? -112.657 1.267 146.977 1.00 38.91 283 LYS A N 1
ATOM 2282 C CA . LYS A 1 283 ? -112.637 2.117 148.193 1.00 38.91 283 LYS A CA 1
ATOM 2283 C C . LYS A 1 283 ? -112.401 3.590 147.830 1.00 38.91 283 LYS A C 1
ATOM 2285 O O . LYS A 1 283 ? -111.296 4.100 147.951 1.00 38.91 283 LYS A O 1
ATOM 2290 N N . LYS A 1 284 ? -113.472 4.252 147.394 1.00 39.97 284 LYS A N 1
ATOM 2291 C CA . LYS A 1 284 ? -113.835 5.676 147.581 1.00 39.97 284 LYS A CA 1
ATOM 2292 C C . LYS A 1 284 ? -114.895 5.950 146.525 1.00 39.97 284 LYS A C 1
ATOM 2294 O O . LYS A 1 284 ? -114.601 6.054 145.351 1.00 39.97 284 LYS A O 1
ATOM 2299 N N . ALA A 1 285 ? -116.154 5.776 146.878 1.00 40.72 285 ALA A N 1
ATOM 2300 C CA . ALA A 1 285 ? -116.989 6.786 147.525 1.00 40.72 285 ALA A CA 1
ATOM 2301 C C . ALA A 1 285 ? -118.107 7.000 146.500 1.00 40.72 285 ALA A C 1
ATOM 2303 O O . ALA A 1 285 ? -117.850 7.395 145.375 1.00 40.72 285 ALA A O 1
ATOM 2304 N N . LYS A 1 286 ? -119.288 6.445 146.789 1.00 39.38 286 LYS A N 1
ATOM 2305 C CA . LYS A 1 286 ? -120.387 7.237 147.358 1.00 39.38 286 LYS A CA 1
ATOM 2306 C C . LYS A 1 286 ? -120.777 8.309 146.337 1.00 39.38 286 LYS A C 1
ATOM 2308 O O . LYS A 1 286 ? -120.010 9.221 146.097 1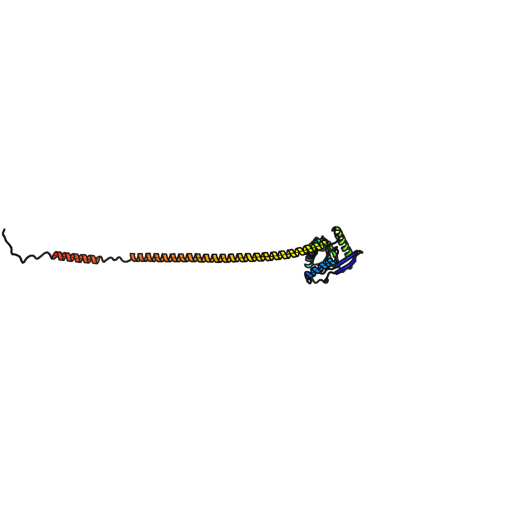.00 39.38 286 LYS A O 1
ATOM 2313 N N . LYS A 1 287 ? -121.983 8.322 145.805 1.00 41.69 287 LYS A N 1
ATOM 2314 C CA . LYS A 1 287 ? -123.246 8.128 146.509 1.00 41.69 287 LYS A CA 1
ATOM 2315 C C . LYS A 1 287 ? -124.329 8.410 145.459 1.00 41.69 287 LYS A C 1
ATOM 2317 O O . LYS A 1 287 ? -124.135 9.325 144.675 1.00 41.69 287 LYS A O 1
ATOM 2322 N N . LEU A 1 288 ? -125.429 7.670 145.573 1.00 36.69 288 LEU A N 1
ATOM 2323 C CA . LEU A 1 288 ? -126.815 8.154 145.542 1.00 36.69 288 LEU A CA 1
ATOM 2324 C C . LEU A 1 288 ? -127.263 9.022 144.359 1.00 36.69 288 LEU A C 1
ATOM 2326 O O . LEU A 1 288 ? -126.795 10.145 144.196 1.00 36.69 288 LEU A O 1
ATOM 2330 N N . GLY A 1 289 ? -128.312 8.547 143.692 1.00 37.44 289 GLY A N 1
ATOM 2331 C CA . GLY A 1 289 ? -129.196 9.337 142.845 1.00 37.44 289 GLY A CA 1
ATOM 2332 C C . GLY A 1 289 ? -129.762 8.490 141.736 1.00 37.44 289 GLY A C 1
ATOM 2333 O O . GLY A 1 289 ? -129.269 8.669 140.608 1.00 37.44 289 GLY A O 1
#

Organism: Cirrhinus mrigala (NCBI:txid683832)

Sequence (289 aa):
MKSVTKTCQRETGDACGRPVTVVDTPGLFDTSLSNEEIQQEIMRCIELSAPGPHVFLLVIAVGPFTQEEKETLQLIKMTFGQKAEAYTMVLFTRGDNLDESIEDYIKDGDPHVQQLIYDCGERFHVFNNKQKDRDQVVGLLKKIDKMMWNSNASFYNDKMFQEAERAFRLMQINREKEEEVRQEMEAIKSKYESAIREIQDKLEEEKAKLKVRDLLLIKKDSILLRNLQTRRERDTGDIEQIINQPSLQAPSDRIKNEEEQLSGQWKTAQGATGGESDRDKKKKAKKLG